Protein AF-A0A6P8CHC3-F1 (afdb_monomer_lite)

Organism: Punica granatum (NCBI:txid22663)

Radius of gyration: 26.6 Å; chains: 1; bounding box: 79×49×57 Å

Foldseek 3Di:
DDDDPPQDLDADPVLVVLLVVLCVVCVVDDLQVSLCVSQVVPPRDDSVSSVVVVVVVVLVVVVVVVVPVVPPPDDDDDDDDDDDDDDDDDDDDDDPDDPPPPPPPPPPPPPPVDDLCNVDDPLSVLVVLLVVLVVVCVVCVVVVNNVVNQVSVLSNVVSVQVNVVVCVVPVPVVVPDDDDPDDDPVVVCPVRHDDDPDDDDD

pLDDT: mean 74.21, std 21.65, range [29.31, 97.0]

Structure (mmCIF, N/CA/C/O backbone):
data_AF-A0A6P8CHC3-F1
#
_entry.id   AF-A0A6P8CHC3-F1
#
loop_
_atom_site.group_PDB
_atom_site.id
_atom_site.type_symbol
_atom_site.label_atom_id
_atom_site.label_alt_id
_atom_site.label_comp_id
_atom_site.label_asym_id
_atom_site.label_entity_id
_atom_site.label_seq_id
_atom_site.pdbx_PDB_ins_code
_atom_site.Cartn_x
_atom_site.Cartn_y
_atom_site.Cartn_z
_atom_site.occupancy
_atom_site.B_iso_or_equiv
_atom_site.auth_seq_id
_atom_site.auth_comp_id
_atom_site.auth_asym_id
_atom_site.auth_atom_id
_atom_site.pdbx_PDB_model_num
ATOM 1 N N . MET A 1 1 ? 25.060 -7.933 -15.290 1.00 42.91 1 MET A N 1
ATOM 2 C CA . MET A 1 1 ? 24.162 -7.636 -16.429 1.00 42.91 1 MET A CA 1
ATOM 3 C C . MET A 1 1 ? 23.606 -6.242 -16.216 1.00 42.91 1 MET A C 1
ATOM 5 O O . MET A 1 1 ? 23.131 -5.956 -15.128 1.00 42.91 1 MET A O 1
ATOM 9 N N . LYS A 1 2 ? 23.828 -5.350 -17.181 1.00 45.06 2 LYS A N 1
ATOM 10 C CA . LYS A 1 2 ? 23.605 -3.907 -17.052 1.00 45.06 2 LYS A CA 1
ATOM 11 C C . LYS A 1 2 ? 22.104 -3.621 -17.163 1.00 45.06 2 LYS A C 1
ATOM 13 O O . LYS A 1 2 ? 21.475 -4.081 -18.110 1.00 45.06 2 LYS A O 1
ATOM 18 N N . HIS A 1 3 ? 21.540 -2.893 -16.201 1.00 42.09 3 HIS A N 1
ATOM 19 C CA . HIS A 1 3 ? 20.220 -2.289 -16.361 1.00 42.09 3 HIS A CA 1
ATOM 20 C C . HIS A 1 3 ? 20.341 -1.201 -17.434 1.00 42.09 3 HIS A C 1
ATOM 22 O O . HIS A 1 3 ? 21.034 -0.209 -17.228 1.00 42.09 3 HIS A O 1
ATOM 28 N N . ASN A 1 4 ? 19.721 -1.417 -18.594 1.00 43.88 4 ASN A N 1
ATOM 29 C CA . ASN A 1 4 ? 19.625 -0.417 -19.653 1.00 43.88 4 ASN A CA 1
ATOM 30 C C . ASN A 1 4 ? 18.535 0.604 -19.271 1.00 43.88 4 ASN A C 1
ATOM 32 O O . ASN A 1 4 ? 17.368 0.218 -19.223 1.00 43.88 4 ASN A O 1
ATOM 36 N N . PRO A 1 5 ? 18.855 1.896 -19.067 1.00 49.91 5 PRO A N 1
ATOM 37 C CA . PRO A 1 5 ? 17.868 2.925 -18.715 1.00 49.91 5 PRO A CA 1
ATOM 38 C C . PRO A 1 5 ? 16.999 3.388 -19.902 1.00 49.91 5 PRO A C 1
ATOM 40 O O . PRO A 1 5 ? 16.281 4.370 -19.784 1.00 49.91 5 PRO A O 1
ATOM 43 N N . GLY A 1 6 ? 17.082 2.717 -21.058 1.00 46.91 6 GLY A N 1
ATOM 44 C CA . GLY A 1 6 ? 16.379 3.087 -22.296 1.00 46.91 6 GLY A CA 1
ATOM 45 C C . GLY A 1 6 ? 15.118 2.268 -22.596 1.00 46.91 6 GLY A C 1
ATOM 46 O O . GLY A 1 6 ? 14.620 2.316 -23.718 1.00 46.91 6 GLY A O 1
ATOM 47 N N . ILE A 1 7 ? 14.627 1.469 -21.644 1.00 57.66 7 ILE A N 1
ATOM 48 C CA . ILE A 1 7 ? 13.414 0.660 -21.827 1.00 57.66 7 ILE A CA 1
ATOM 49 C C . ILE A 1 7 ? 12.208 1.599 -21.702 1.00 57.66 7 ILE A C 1
ATOM 51 O O . ILE A 1 7 ? 11.843 2.014 -20.604 1.00 57.66 7 ILE A O 1
ATOM 55 N N . SER A 1 8 ? 11.629 1.978 -22.844 1.00 59.28 8 SER A N 1
ATOM 56 C CA . SER A 1 8 ? 10.459 2.858 -22.890 1.00 59.28 8 SER A CA 1
ATOM 57 C C . SER A 1 8 ? 9.251 2.180 -22.237 1.00 59.28 8 SER A C 1
ATOM 59 O O . SER A 1 8 ? 8.826 1.106 -22.675 1.00 59.28 8 SER A O 1
ATOM 61 N N . MET A 1 9 ? 8.689 2.832 -21.213 1.00 67.00 9 MET A N 1
ATOM 62 C CA . MET A 1 9 ? 7.441 2.424 -20.552 1.00 67.00 9 MET A CA 1
ATOM 63 C C . MET A 1 9 ? 6.203 2.663 -21.429 1.00 67.00 9 MET A C 1
ATOM 65 O O . MET A 1 9 ? 5.131 2.120 -21.154 1.00 67.00 9 MET A O 1
ATOM 69 N N . GLU A 1 10 ? 6.341 3.460 -22.488 1.00 79.81 10 GLU A N 1
ATOM 70 C CA . GLU A 1 10 ? 5.257 3.752 -23.417 1.00 79.81 10 GLU A CA 1
ATOM 71 C C . GLU A 1 10 ? 5.061 2.583 -24.390 1.00 79.81 10 GLU A C 1
ATOM 73 O O . GLU A 1 10 ? 6.021 2.011 -24.913 1.00 79.81 10 GLU A O 1
ATOM 78 N N . TRP A 1 11 ? 3.796 2.208 -24.597 1.00 88.38 11 TRP A N 1
ATOM 79 C CA . TRP A 1 11 ? 3.381 1.166 -25.537 1.00 88.38 11 TRP A CA 1
ATOM 80 C C . TRP A 1 11 ? 2.848 1.813 -26.808 1.00 88.38 11 TRP A C 1
ATOM 82 O O . TRP A 1 11 ? 1.841 2.524 -26.758 1.00 88.38 11 TRP A O 1
ATOM 92 N N . THR A 1 12 ? 3.484 1.538 -27.942 1.00 90.88 12 THR A N 1
ATOM 93 C CA . THR A 1 12 ? 2.975 1.985 -29.243 1.00 90.88 12 THR A CA 1
ATOM 94 C C . THR A 1 12 ? 1.846 1.075 -29.740 1.00 90.88 12 THR A C 1
ATOM 96 O O . THR A 1 12 ? 1.651 -0.041 -29.252 1.00 90.88 12 THR A O 1
ATOM 99 N N . ALA A 1 13 ? 1.088 1.540 -30.737 1.00 90.75 13 ALA A N 1
ATOM 100 C CA . ALA A 1 13 ? 0.056 0.723 -31.380 1.00 90.75 13 ALA A CA 1
ATOM 101 C C . ALA A 1 13 ? 0.643 -0.523 -32.072 1.00 90.75 13 ALA A C 1
ATOM 103 O O . ALA A 1 13 ? 0.022 -1.582 -32.064 1.00 90.75 13 ALA A O 1
ATOM 104 N N . GLU A 1 14 ? 1.855 -0.408 -32.620 1.00 91.69 14 GLU A N 1
ATOM 105 C CA . GLU A 1 14 ? 2.583 -1.519 -33.239 1.00 91.69 14 GLU A CA 1
ATOM 106 C C . GLU A 1 14 ? 3.001 -2.563 -32.195 1.00 91.69 14 GLU A C 1
ATOM 108 O O . GLU A 1 14 ? 2.721 -3.748 -32.357 1.00 91.69 14 GLU A O 1
ATOM 113 N N . GLU A 1 15 ? 3.591 -2.127 -31.076 1.00 94.06 15 GLU A N 1
ATOM 114 C CA . GLU A 1 15 ? 3.965 -3.022 -29.973 1.00 94.06 15 GLU A CA 1
ATOM 115 C C . GLU A 1 15 ? 2.738 -3.731 -29.378 1.00 94.06 15 GLU A C 1
ATOM 117 O O . GLU A 1 15 ? 2.803 -4.908 -29.019 1.00 94.06 15 GLU A O 1
ATOM 122 N N . GLN A 1 16 ? 1.602 -3.031 -29.304 1.00 93.69 16 GLN A N 1
ATOM 123 C CA . GLN A 1 16 ? 0.335 -3.603 -28.858 1.00 93.69 16 GLN A CA 1
ATOM 124 C C . GLN A 1 16 ? -0.195 -4.664 -29.836 1.00 93.69 16 GLN A C 1
ATOM 126 O O . GLN A 1 16 ? -0.628 -5.725 -29.395 1.00 93.69 16 GLN A O 1
ATOM 131 N N . ALA A 1 17 ? -0.113 -4.427 -31.148 1.00 95.06 17 ALA A N 1
ATOM 132 C CA . ALA A 1 17 ? -0.530 -5.406 -32.150 1.00 95.06 17 ALA A CA 1
ATOM 133 C C . ALA A 1 17 ? 0.326 -6.685 -32.104 1.00 95.06 17 ALA A C 1
ATOM 135 O O . ALA A 1 17 ? -0.211 -7.789 -32.186 1.00 95.06 17 ALA A O 1
ATOM 136 N N . ILE A 1 18 ? 1.642 -6.544 -31.909 1.00 95.50 18 ILE A N 1
ATOM 137 C CA . ILE A 1 18 ? 2.568 -7.676 -31.733 1.00 95.50 18 ILE A CA 1
ATOM 138 C C . ILE A 1 18 ? 2.204 -8.480 -30.479 1.00 95.50 18 ILE A C 1
ATOM 140 O O . ILE A 1 18 ? 2.169 -9.711 -30.517 1.00 95.50 18 ILE A O 1
ATOM 144 N N . LEU A 1 19 ? 1.890 -7.795 -29.374 1.00 95.69 19 LEU A N 1
ATOM 145 C CA . LEU A 1 19 ? 1.439 -8.442 -28.145 1.00 95.69 19 LEU A CA 1
ATOM 146 C C . LEU A 1 19 ? 0.158 -9.255 -28.370 1.00 95.69 19 LEU A C 1
ATOM 148 O O . LEU A 1 19 ? 0.113 -10.426 -27.998 1.00 95.69 19 LEU A O 1
ATOM 152 N N . ASP A 1 20 ? -0.861 -8.653 -28.982 1.00 95.12 20 ASP A N 1
ATOM 153 C CA . ASP A 1 20 ? -2.157 -9.304 -29.197 1.00 95.12 20 ASP A CA 1
ATOM 154 C C . ASP A 1 20 ? -2.035 -10.504 -30.150 1.00 95.12 20 ASP A C 1
ATOM 156 O O . ASP A 1 20 ? -2.576 -11.578 -29.870 1.00 95.12 20 ASP A O 1
ATOM 160 N N . HIS A 1 21 ? -1.244 -10.366 -31.221 1.00 95.62 21 HIS A N 1
ATOM 161 C CA . HIS A 1 21 ? -0.923 -11.469 -32.126 1.00 95.62 21 HIS A CA 1
ATOM 162 C C . HIS A 1 21 ? -0.222 -12.611 -31.384 1.00 95.62 21 HIS A C 1
ATOM 164 O O . HIS A 1 21 ? -0.713 -13.739 -31.390 1.00 95.62 21 HIS A O 1
ATOM 170 N N . GLY A 1 22 ? 0.874 -12.325 -30.676 1.00 95.06 22 GLY A N 1
ATOM 171 C CA . GLY A 1 22 ? 1.654 -13.347 -29.981 1.00 95.06 22 GLY A CA 1
ATOM 172 C C . GLY A 1 22 ? 0.896 -14.037 -28.839 1.00 95.06 22 GLY A C 1
ATOM 173 O O . GLY A 1 22 ? 1.115 -15.220 -28.574 1.00 95.06 22 GLY A O 1
ATOM 174 N N . LEU A 1 23 ? -0.047 -13.349 -28.183 1.00 95.00 23 LEU A N 1
ATOM 175 C CA . LEU A 1 23 ? -0.937 -13.977 -27.199 1.00 95.00 23 LEU A CA 1
ATOM 176 C C . LEU A 1 23 ? -1.843 -15.043 -27.825 1.00 95.00 23 LEU A C 1
ATOM 178 O O . LEU A 1 23 ? -2.110 -16.055 -27.173 1.00 95.00 23 LEU A O 1
ATOM 182 N N . SER A 1 24 ? -2.300 -14.817 -29.060 1.00 94.94 24 SER A N 1
ATOM 183 C CA . SER A 1 24 ? -3.108 -15.778 -29.816 1.00 94.94 24 SER A CA 1
ATOM 184 C C . SER A 1 24 ? -2.259 -16.896 -30.431 1.00 94.94 24 SER A C 1
ATOM 186 O O . SER A 1 24 ? -2.622 -18.067 -30.336 1.00 94.94 24 SER A O 1
ATOM 188 N N . GLU A 1 25 ? -1.096 -16.550 -30.982 1.00 95.88 25 GLU A N 1
ATOM 189 C CA . GLU A 1 25 ? -0.186 -17.461 -31.679 1.00 95.88 25 GLU A CA 1
ATOM 190 C C . GLU A 1 25 ? 0.409 -18.512 -30.732 1.00 95.88 25 GLU A C 1
ATOM 192 O O . GLU A 1 25 ? 0.461 -19.696 -31.054 1.00 95.88 25 GLU A O 1
ATOM 197 N N . PHE A 1 26 ? 0.798 -18.103 -29.521 1.00 93.88 26 PHE A N 1
ATOM 198 C CA . PHE A 1 26 ? 1.437 -18.979 -28.533 1.00 93.88 26 PHE A CA 1
ATOM 199 C C . PHE A 1 26 ? 0.466 -19.433 -27.428 1.00 93.88 26 PHE A C 1
ATOM 201 O O . PHE A 1 26 ? 0.883 -19.720 -26.299 1.00 93.88 26 PHE A O 1
ATOM 208 N N . ALA A 1 27 ? -0.839 -19.493 -27.720 1.00 91.75 27 ALA A N 1
ATOM 209 C CA . ALA A 1 27 ? -1.890 -19.803 -26.744 1.00 91.75 27 ALA A CA 1
ATOM 210 C C . ALA A 1 27 ? -1.770 -21.200 -26.095 1.00 91.75 27 ALA A C 1
ATOM 212 O O . ALA A 1 27 ? -2.270 -21.402 -24.986 1.00 91.75 27 ALA A O 1
ATOM 213 N N . SER A 1 28 ? -1.084 -22.144 -26.743 1.00 94.38 28 SER A N 1
ATOM 214 C CA . SER A 1 28 ? -0.816 -23.495 -26.228 1.00 94.38 28 SER A CA 1
ATOM 215 C C . SER A 1 28 ? 0.414 -23.587 -25.317 1.00 94.38 28 SER A C 1
ATOM 217 O O . SER A 1 28 ? 0.623 -24.613 -24.674 1.00 94.38 28 SER A O 1
ATOM 219 N N . GLU A 1 29 ? 1.247 -22.545 -25.253 1.00 93.38 29 GLU A N 1
ATOM 220 C CA . GLU A 1 29 ? 2.488 -22.549 -24.472 1.00 93.38 29 GLU A CA 1
ATOM 221 C C . GLU A 1 29 ? 2.274 -22.074 -23.035 1.00 93.38 29 GLU A C 1
ATOM 223 O O . GLU A 1 29 ? 1.320 -21.349 -22.737 1.00 93.38 29 GLU A O 1
ATOM 228 N N . SER A 1 30 ? 3.193 -22.432 -22.132 1.00 93.69 30 SER A N 1
ATOM 229 C CA . SER A 1 30 ? 3.186 -21.888 -20.773 1.00 93.69 30 SER A CA 1
ATOM 230 C C . SER A 1 30 ? 3.442 -20.377 -20.794 1.00 93.69 30 SER A C 1
ATOM 232 O O . SER A 1 30 ? 4.189 -19.868 -21.631 1.00 93.69 30 SER A O 1
ATOM 234 N N . ASN A 1 31 ? 2.845 -19.647 -19.847 1.00 92.12 31 ASN A N 1
ATOM 235 C CA . ASN A 1 31 ? 2.899 -18.180 -19.811 1.00 92.12 31 ASN A CA 1
ATOM 236 C C . ASN A 1 31 ? 4.330 -17.622 -19.861 1.00 92.12 31 ASN A C 1
ATOM 238 O O . ASN A 1 31 ? 4.577 -16.628 -20.531 1.00 92.12 31 ASN A O 1
ATOM 242 N N . ILE A 1 32 ? 5.281 -18.281 -19.195 1.00 93.94 32 ILE A N 1
ATOM 243 C CA . ILE A 1 32 ? 6.684 -17.845 -19.167 1.00 93.94 32 ILE A CA 1
ATOM 244 C C . ILE A 1 32 ? 7.308 -17.921 -20.567 1.00 93.94 32 ILE A C 1
ATOM 246 O O . ILE A 1 32 ? 7.944 -16.965 -21.004 1.00 93.94 32 ILE A O 1
ATOM 250 N N . ILE A 1 33 ? 7.099 -19.030 -21.284 1.00 93.12 33 ILE A N 1
ATOM 251 C CA . ILE A 1 33 ? 7.659 -19.233 -22.628 1.00 93.12 33 ILE A CA 1
ATOM 252 C C . ILE A 1 33 ? 6.956 -18.312 -23.630 1.00 93.12 33 ILE A C 1
ATOM 254 O O . ILE A 1 33 ? 7.618 -17.624 -24.407 1.00 93.12 33 ILE A O 1
ATOM 258 N N . ARG A 1 34 ? 5.627 -18.207 -23.535 1.00 96.88 34 ARG A N 1
ATOM 259 C CA . ARG A 1 34 ? 4.811 -17.282 -24.327 1.00 96.88 34 ARG A CA 1
ATOM 260 C C . ARG A 1 34 ? 5.307 -15.842 -24.209 1.00 96.88 34 ARG A C 1
ATOM 262 O O . ARG A 1 34 ? 5.574 -15.198 -25.218 1.00 96.88 34 ARG A O 1
ATOM 269 N N . TYR A 1 35 ? 5.464 -15.328 -22.989 1.00 97.00 35 TYR A N 1
ATOM 270 C CA . TYR A 1 35 ? 5.904 -13.946 -22.779 1.00 97.00 35 TYR A CA 1
ATOM 271 C C . TYR A 1 35 ? 7.352 -13.724 -23.214 1.00 97.00 35 TYR A C 1
ATOM 273 O O . TYR A 1 35 ? 7.671 -12.644 -23.706 1.00 97.00 35 TYR A O 1
ATOM 281 N N . ALA A 1 36 ? 8.216 -14.736 -23.083 1.00 96.31 36 ALA A N 1
ATOM 282 C CA . ALA A 1 36 ? 9.576 -14.674 -23.604 1.00 96.31 36 ALA A CA 1
ATOM 283 C C . ALA A 1 36 ? 9.594 -14.528 -25.131 1.00 96.31 36 ALA A C 1
ATOM 285 O O . ALA A 1 36 ? 10.267 -13.637 -25.644 1.00 96.31 36 ALA A O 1
ATOM 286 N N . LYS A 1 37 ? 8.803 -15.331 -25.853 1.00 95.56 37 LYS A N 1
ATOM 287 C CA . LYS A 1 37 ? 8.699 -15.249 -27.318 1.00 95.56 37 LYS A CA 1
ATOM 288 C C . LYS A 1 37 ? 8.139 -13.914 -27.799 1.00 95.56 37 LYS A C 1
ATOM 290 O O . LYS A 1 37 ? 8.670 -13.344 -28.744 1.00 95.56 37 LYS A O 1
ATOM 295 N N . ILE A 1 38 ? 7.130 -13.379 -27.113 1.00 96.50 38 ILE A N 1
ATOM 296 C CA . ILE A 1 38 ? 6.573 -12.053 -27.420 1.00 96.50 38 ILE A CA 1
ATOM 297 C C . ILE A 1 38 ? 7.615 -10.957 -27.173 1.00 96.50 38 ILE A C 1
ATOM 299 O O . ILE A 1 38 ? 7.813 -10.092 -28.019 1.00 96.50 38 ILE A O 1
ATOM 303 N N . ALA A 1 39 ? 8.329 -11.004 -26.044 1.00 94.81 39 ALA A N 1
ATOM 304 C CA . ALA A 1 39 ? 9.374 -10.026 -25.744 1.00 94.81 39 ALA A CA 1
ATOM 305 C C . ALA A 1 39 ? 10.509 -10.055 -26.781 1.00 94.81 39 ALA A C 1
ATOM 307 O O . ALA A 1 39 ? 11.035 -9.007 -27.128 1.00 94.81 39 ALA A O 1
ATOM 308 N N . MET A 1 40 ? 10.845 -11.223 -27.339 1.00 93.88 40 MET A N 1
ATOM 309 C CA . MET A 1 40 ? 11.827 -11.325 -28.427 1.00 93.88 40 MET A CA 1
ATOM 310 C C . MET A 1 40 ? 11.383 -10.624 -29.721 1.00 93.88 40 MET A C 1
ATOM 312 O O . MET A 1 40 ? 12.237 -10.216 -30.505 1.00 93.88 40 MET A O 1
ATOM 316 N N . GLN A 1 41 ? 10.075 -10.471 -29.952 1.00 93.50 41 GLN A N 1
ATOM 317 C CA . GLN A 1 41 ? 9.532 -9.733 -31.099 1.00 93.50 41 GLN A CA 1
ATOM 318 C C . GLN A 1 41 ? 9.486 -8.212 -30.853 1.00 93.50 41 GLN A C 1
ATOM 320 O O . GLN A 1 41 ? 9.310 -7.436 -31.791 1.00 93.50 41 GLN A O 1
ATOM 325 N N . LEU A 1 42 ? 9.683 -7.766 -29.608 1.00 92.56 42 LEU A N 1
ATOM 326 C CA . LEU A 1 42 ? 9.627 -6.364 -29.204 1.00 92.56 42 LEU A CA 1
ATOM 327 C C . LEU A 1 42 ? 11.040 -5.827 -28.939 1.00 92.56 42 LEU A C 1
ATOM 329 O O . LEU A 1 42 ? 11.700 -6.203 -27.975 1.00 92.56 42 LEU A O 1
ATOM 333 N N . LYS A 1 43 ? 11.506 -4.885 -29.766 1.00 84.12 43 LYS A N 1
ATOM 334 C CA . LYS A 1 43 ? 12.897 -4.384 -29.718 1.00 84.12 43 LYS A CA 1
ATOM 335 C C . LYS A 1 43 ? 13.301 -3.781 -28.366 1.00 84.12 43 LYS A C 1
ATOM 337 O O . LYS A 1 43 ? 14.449 -3.924 -27.962 1.00 84.12 43 LYS A O 1
ATOM 342 N N . ASN A 1 44 ? 12.365 -3.123 -27.679 1.00 86.94 44 ASN A N 1
ATOM 343 C CA . ASN A 1 44 ? 12.621 -2.371 -26.448 1.00 86.94 44 ASN A CA 1
ATOM 344 C C . ASN A 1 44 ? 11.722 -2.807 -25.281 1.00 86.94 44 ASN A C 1
ATOM 346 O O . ASN A 1 44 ? 11.430 -1.988 -24.410 1.00 86.94 44 ASN A O 1
ATOM 350 N N . LYS A 1 45 ? 11.253 -4.063 -25.256 1.00 90.31 45 LYS A N 1
ATOM 351 C CA . LYS A 1 45 ? 10.415 -4.578 -24.162 1.00 90.31 45 LYS A CA 1
ATOM 352 C C . LYS A 1 45 ? 10.973 -5.880 -23.611 1.00 90.31 45 LYS A C 1
ATOM 354 O O . LYS A 1 45 ? 11.442 -6.749 -24.337 1.00 90.31 45 LYS A O 1
ATOM 359 N N . THR A 1 46 ? 10.907 -6.017 -22.297 1.00 93.81 46 THR A N 1
ATOM 360 C CA . THR A 1 46 ? 11.330 -7.218 -21.582 1.00 93.81 46 THR A CA 1
ATOM 361 C C . THR A 1 46 ? 10.150 -8.154 -21.334 1.00 93.81 46 THR A C 1
ATOM 363 O O . THR A 1 46 ? 8.983 -7.766 -21.403 1.00 93.81 46 THR A O 1
ATOM 366 N N . VAL A 1 47 ? 10.451 -9.397 -20.951 1.00 94.38 47 VAL A N 1
ATOM 367 C CA . VAL A 1 47 ? 9.440 -10.372 -20.498 1.00 94.38 47 VAL A CA 1
ATOM 368 C C . VAL A 1 47 ? 8.592 -9.806 -19.353 1.00 94.38 47 VAL A C 1
ATOM 370 O O . VAL A 1 47 ? 7.387 -10.046 -19.288 1.00 94.38 47 VAL A O 1
ATOM 373 N N . ARG A 1 48 ? 9.212 -9.010 -18.468 1.00 93.38 48 ARG A N 1
ATOM 374 C CA . ARG A 1 48 ? 8.527 -8.320 -17.371 1.00 93.38 48 ARG A CA 1
ATOM 375 C C . ARG A 1 48 ? 7.515 -7.306 -17.900 1.00 93.38 48 ARG A C 1
ATOM 377 O O . ARG A 1 48 ? 6.388 -7.286 -17.413 1.00 93.38 48 ARG A O 1
ATOM 384 N N . ASP A 1 49 ? 7.891 -6.510 -18.897 1.00 93.12 49 ASP A N 1
ATOM 385 C CA . ASP A 1 49 ? 7.015 -5.486 -19.480 1.00 93.12 49 ASP A CA 1
ATOM 386 C C . ASP A 1 49 ? 5.806 -6.122 -20.171 1.00 93.12 49 ASP A C 1
ATOM 388 O O . ASP A 1 49 ? 4.673 -5.682 -19.971 1.00 93.12 49 AS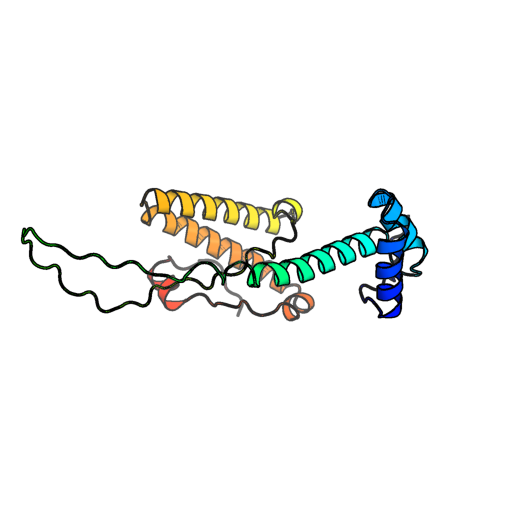P A O 1
ATOM 392 N N . VAL A 1 50 ? 6.033 -7.213 -20.910 1.00 94.44 50 VAL A N 1
ATOM 393 C CA . VAL A 1 50 ? 4.970 -8.021 -21.526 1.00 94.44 50 VAL A CA 1
ATOM 394 C C . VAL A 1 50 ? 4.016 -8.558 -20.458 1.00 94.44 50 VAL A C 1
ATOM 396 O O . VAL A 1 50 ? 2.810 -8.336 -20.544 1.00 94.44 50 VAL A O 1
ATOM 399 N N . ALA A 1 51 ? 4.535 -9.202 -19.408 1.00 94.75 51 ALA A N 1
ATOM 400 C CA . ALA A 1 51 ? 3.707 -9.768 -18.343 1.00 94.75 51 ALA A CA 1
ATOM 401 C C . ALA A 1 51 ? 2.858 -8.702 -17.625 1.00 94.75 51 ALA A C 1
ATOM 403 O O . ALA A 1 51 ? 1.667 -8.913 -17.373 1.00 94.75 51 ALA A O 1
ATOM 404 N N . LEU A 1 52 ? 3.451 -7.540 -17.327 1.00 92.12 52 LEU A N 1
ATOM 405 C CA . LEU A 1 52 ? 2.746 -6.414 -16.712 1.00 92.12 52 LEU A CA 1
ATOM 406 C C . LEU A 1 52 ? 1.645 -5.870 -17.628 1.00 92.12 52 LEU A C 1
ATOM 408 O O . LEU A 1 52 ? 0.528 -5.628 -17.163 1.00 92.12 52 LEU A O 1
ATOM 412 N N . ARG A 1 53 ? 1.920 -5.731 -18.930 1.00 93.12 53 ARG A N 1
ATOM 413 C CA . ARG A 1 53 ? 0.939 -5.245 -19.906 1.00 93.12 53 ARG A CA 1
ATOM 414 C C . ARG A 1 53 ? -0.247 -6.192 -20.053 1.00 93.12 53 ARG A C 1
ATOM 416 O O . ARG A 1 53 ? -1.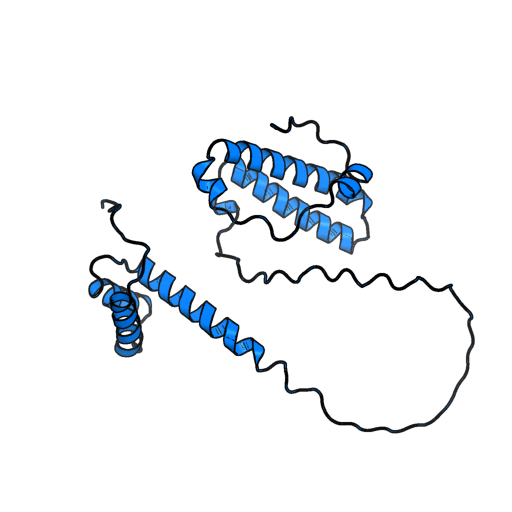387 -5.731 -20.015 1.00 93.12 53 ARG A O 1
ATOM 423 N N . VAL A 1 54 ? 0.002 -7.498 -20.151 1.00 93.00 54 VAL A N 1
ATOM 424 C CA . VAL A 1 54 ? -1.055 -8.525 -20.216 1.00 93.00 54 VAL A CA 1
ATOM 425 C C . VAL A 1 54 ? -1.942 -8.460 -18.973 1.00 93.00 54 VAL A C 1
ATOM 427 O O . VAL A 1 54 ? -3.163 -8.364 -19.092 1.00 93.00 54 VAL A O 1
ATOM 430 N N . ARG A 1 55 ? -1.341 -8.421 -17.773 1.00 90.56 55 ARG A N 1
ATOM 431 C CA . ARG A 1 55 ? -2.077 -8.299 -16.501 1.00 90.56 55 ARG A CA 1
ATOM 432 C C . ARG A 1 55 ? -2.968 -7.053 -16.480 1.00 90.56 55 ARG A C 1
ATOM 434 O O . ARG A 1 55 ? -4.125 -7.136 -16.068 1.00 90.56 55 ARG A O 1
ATOM 441 N N . TRP A 1 56 ? -2.451 -5.915 -16.940 1.00 87.25 56 TRP A N 1
ATOM 442 C CA . TRP A 1 56 ? -3.205 -4.663 -17.005 1.00 87.25 56 TRP A CA 1
ATOM 443 C C . TRP A 1 56 ? -4.416 -4.751 -17.948 1.00 87.25 56 TRP A C 1
ATOM 445 O O . TRP A 1 56 ? -5.511 -4.308 -17.592 1.00 87.25 56 TRP A O 1
ATOM 455 N N . MET A 1 57 ? -4.259 -5.367 -19.124 1.00 86.75 57 MET A N 1
ATOM 456 C CA . MET A 1 57 ? -5.354 -5.520 -20.089 1.00 86.75 57 MET A CA 1
ATOM 457 C C . MET A 1 57 ? -6.462 -6.442 -19.583 1.00 86.75 57 MET A C 1
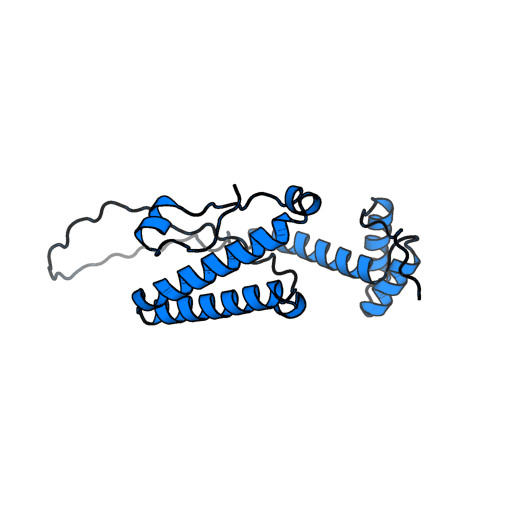ATOM 459 O O . MET A 1 57 ? -7.632 -6.060 -19.637 1.00 86.75 57 MET A O 1
ATOM 463 N N . THR A 1 58 ? -6.107 -7.601 -19.022 1.00 82.12 58 THR A N 1
ATOM 464 C CA . THR A 1 58 ? -7.083 -8.544 -18.452 1.00 82.12 58 THR A CA 1
ATOM 465 C C . THR A 1 58 ? -7.860 -7.913 -17.294 1.00 82.12 58 THR A C 1
ATOM 467 O O . THR A 1 58 ? -9.070 -8.112 -17.179 1.00 82.12 58 THR A O 1
ATOM 470 N N . LYS A 1 59 ? -7.201 -7.089 -16.464 1.00 72.44 59 LYS A N 1
ATOM 471 C CA . LYS A 1 59 ? -7.857 -6.329 -15.387 1.00 72.44 59 LYS A CA 1
ATOM 472 C C . LYS A 1 59 ? -8.871 -5.327 -15.952 1.00 72.44 59 LYS A C 1
ATOM 474 O O . LYS A 1 59 ? -10.032 -5.353 -15.554 1.00 72.44 59 LYS A O 1
ATOM 479 N N . LYS A 1 60 ? -8.474 -4.520 -16.945 1.00 72.62 60 LYS A N 1
ATOM 480 C CA . LYS A 1 60 ? -9.344 -3.533 -17.617 1.00 72.62 60 LYS A CA 1
ATOM 481 C C . LYS A 1 60 ? -10.568 -4.168 -18.291 1.00 72.62 60 LYS A C 1
ATOM 483 O O . LYS A 1 60 ? -11.646 -3.574 -18.293 1.00 72.62 60 LYS A O 1
ATOM 488 N N . GLU A 1 61 ? -10.410 -5.344 -18.891 1.00 62.66 61 GLU A N 1
ATOM 489 C CA . GLU A 1 61 ? -11.493 -6.056 -19.573 1.00 62.66 61 GLU A CA 1
ATOM 490 C C . GLU A 1 61 ? -12.471 -6.714 -18.582 1.00 62.66 61 GLU A C 1
ATOM 492 O O . GLU A 1 61 ? -13.688 -6.572 -18.718 1.00 62.66 61 GLU A O 1
ATOM 497 N N . ASN A 1 62 ? -11.963 -7.353 -17.524 1.00 56.53 62 ASN A N 1
ATOM 498 C CA . ASN A 1 62 ? -12.800 -8.000 -16.510 1.00 56.53 62 ASN A CA 1
ATOM 499 C C . ASN A 1 62 ? -13.603 -7.007 -15.657 1.00 56.53 62 ASN A C 1
ATOM 501 O O . ASN A 1 62 ? -14.730 -7.320 -15.266 1.00 56.53 62 ASN A O 1
ATOM 505 N N . SER A 1 63 ? -13.100 -5.789 -15.431 1.00 54.38 63 SER A N 1
ATOM 506 C CA . SER A 1 63 ? -13.872 -4.721 -14.777 1.00 54.38 63 SER A CA 1
ATOM 507 C C . SER A 1 63 ? -15.115 -4.299 -15.574 1.00 54.38 63 SER A C 1
ATOM 509 O O . SER A 1 63 ? -16.087 -3.840 -14.980 1.00 54.38 63 SER A O 1
ATOM 511 N N . LYS A 1 64 ? -15.128 -4.476 -16.905 1.00 54.50 64 LYS A N 1
ATOM 512 C CA . LYS A 1 64 ? -16.300 -4.165 -17.744 1.00 54.50 64 LYS A CA 1
ATOM 513 C C . LYS A 1 64 ? -17.378 -5.252 -17.671 1.00 54.50 64 LYS A C 1
ATOM 515 O O . LYS A 1 64 ? -18.558 -4.918 -17.651 1.00 54.50 64 LYS A O 1
ATOM 520 N N . ARG A 1 65 ? -16.991 -6.530 -17.566 1.00 53.34 65 ARG A N 1
ATOM 521 C CA . ARG A 1 65 ? -17.919 -7.682 -17.577 1.00 53.34 65 ARG A CA 1
ATOM 522 C C . ARG A 1 65 ? -18.772 -7.814 -16.306 1.00 53.34 65 ARG A C 1
ATOM 524 O O . ARG A 1 65 ? -19.918 -8.238 -16.383 1.00 53.34 65 ARG A O 1
ATOM 531 N N . ARG A 1 66 ? -18.276 -7.390 -15.133 1.00 53.78 66 ARG A N 1
ATOM 532 C CA . ARG A 1 66 ? -19.038 -7.491 -13.863 1.00 53.78 66 ARG A CA 1
ATOM 533 C C . ARG A 1 66 ? -20.190 -6.486 -13.718 1.00 53.78 66 ARG A C 1
ATOM 535 O O . ARG A 1 66 ? -20.967 -6.592 -12.773 1.00 53.78 66 ARG A O 1
ATOM 542 N N . LYS A 1 67 ? -20.314 -5.508 -14.624 1.00 44.19 67 LYS A N 1
ATOM 543 C CA . LYS A 1 67 ? -21.417 -4.532 -14.600 1.00 44.19 67 LYS A CA 1
ATOM 544 C C . LYS A 1 67 ? -22.733 -5.116 -15.137 1.00 44.19 67 LYS A C 1
ATOM 546 O O . LYS A 1 67 ? -23.793 -4.588 -14.821 1.00 44.19 67 LYS A O 1
ATOM 551 N N . GLU A 1 68 ? -22.679 -6.194 -15.919 1.00 41.66 68 GLU A N 1
ATOM 552 C CA . GLU A 1 68 ? -23.834 -6.693 -16.676 1.00 41.66 68 GLU A CA 1
ATOM 553 C C . GLU A 1 68 ? -24.658 -7.751 -15.915 1.00 41.66 68 GLU A C 1
ATOM 555 O O . GLU A 1 68 ? -25.887 -7.708 -15.932 1.00 41.66 68 GLU A O 1
ATOM 560 N N . GLU A 1 69 ? -24.022 -8.640 -15.143 1.00 38.75 69 GLU A N 1
ATOM 561 C CA . GLU A 1 69 ? -24.739 -9.732 -14.454 1.00 38.75 69 GLU A CA 1
ATOM 562 C C . GLU A 1 69 ? -25.605 -9.283 -13.264 1.00 38.75 69 GLU A C 1
ATOM 564 O O . GLU A 1 69 ? -26.585 -9.946 -12.918 1.00 38.75 69 GLU A O 1
ATOM 569 N N . HIS A 1 70 ? -25.304 -8.138 -12.644 1.00 45.75 70 HIS A N 1
ATOM 570 C CA . HIS A 1 70 ? -26.033 -7.679 -11.456 1.00 45.75 70 HIS A CA 1
ATOM 571 C C . HIS A 1 70 ? -27.409 -7.054 -11.750 1.00 45.75 70 HIS A C 1
ATOM 573 O O . HIS A 1 70 ? -28.146 -6.755 -10.809 1.00 45.75 70 HIS A O 1
ATOM 579 N N . SER A 1 71 ? -27.795 -6.880 -13.021 1.00 39.78 71 SER A N 1
ATOM 580 C CA . SER A 1 71 ? -29.020 -6.146 -13.384 1.00 39.78 71 SER A CA 1
ATOM 581 C C . SER A 1 71 ? -30.272 -7.007 -13.619 1.00 39.78 71 SER A C 1
ATOM 583 O O . SER A 1 71 ? -31.346 -6.446 -13.832 1.00 39.78 71 SER A O 1
ATOM 585 N N . LEU A 1 72 ? -30.193 -8.344 -13.595 1.00 42.06 72 LEU A N 1
ATOM 586 C CA . LEU A 1 72 ? -31.269 -9.194 -14.145 1.00 42.06 72 LEU A CA 1
ATOM 587 C C . LEU A 1 72 ? -32.164 -9.938 -13.132 1.00 42.06 72 LEU A C 1
ATOM 589 O O . LEU A 1 72 ? -33.058 -10.666 -13.551 1.00 42.06 72 LEU A O 1
ATOM 593 N N . ARG A 1 73 ? -32.004 -9.773 -11.809 1.00 40.44 73 ARG A N 1
ATOM 594 C CA . ARG A 1 73 ? -32.749 -10.595 -10.818 1.00 40.44 73 ARG A CA 1
ATOM 595 C C . ARG A 1 73 ? -33.791 -9.871 -9.966 1.00 40.44 73 ARG A C 1
ATOM 597 O O . ARG A 1 73 ? -34.016 -10.249 -8.818 1.00 40.44 73 ARG A O 1
ATOM 604 N N . LYS A 1 74 ? -34.479 -8.859 -10.499 1.00 44.69 74 LYS A N 1
ATOM 605 C CA . LYS A 1 74 ? -35.616 -8.276 -9.770 1.00 44.69 74 LYS A CA 1
ATOM 606 C C . LYS A 1 74 ? -36.784 -7.921 -10.675 1.00 44.69 74 LYS A C 1
ATOM 608 O O . LYS A 1 74 ? -37.024 -6.763 -10.983 1.00 44.69 74 LYS A O 1
ATOM 613 N N . SER A 1 75 ? -37.552 -8.933 -11.060 1.00 45.38 75 SER A N 1
ATOM 614 C CA . SER A 1 75 ? -38.953 -8.725 -11.413 1.00 45.38 75 SER A CA 1
ATOM 615 C C . SER A 1 75 ? -39.788 -9.987 -11.191 1.00 45.38 75 SER A C 1
ATOM 617 O O . SER A 1 75 ? -39.395 -11.086 -11.570 1.00 45.38 75 SER A O 1
ATOM 619 N N . LYS A 1 76 ? -40.970 -9.742 -10.607 1.00 39.56 76 LYS A N 1
ATOM 620 C CA . LYS A 1 76 ? -42.214 -10.533 -10.623 1.00 39.56 76 LYS A CA 1
ATOM 621 C C . LYS A 1 76 ? -42.655 -11.228 -9.320 1.00 39.56 76 LYS A C 1
ATOM 623 O O . LYS A 1 76 ? -42.462 -12.413 -9.103 1.00 39.56 76 LYS A O 1
ATOM 628 N N . GLU A 1 77 ? -43.274 -10.408 -8.466 1.00 41.72 77 GLU A N 1
ATOM 629 C CA . GLU A 1 77 ? -44.705 -10.479 -8.109 1.00 41.72 77 GLU A CA 1
ATOM 630 C C . GLU A 1 77 ? -45.302 -11.844 -7.699 1.00 41.72 77 GLU A C 1
ATOM 632 O O . GLU A 1 77 ? -45.613 -12.673 -8.547 1.00 41.72 77 GLU A O 1
ATOM 637 N N . LYS A 1 78 ? -45.663 -11.986 -6.412 1.00 38.88 78 LYS A N 1
ATOM 638 C CA . LYS A 1 78 ? -47.011 -12.454 -6.046 1.00 38.88 78 LYS A CA 1
ATOM 639 C C . LYS A 1 78 ? -47.442 -11.915 -4.680 1.00 38.88 78 LYS A C 1
ATOM 641 O O . LYS A 1 78 ? -46.782 -12.091 -3.664 1.00 38.88 78 LYS A O 1
ATOM 646 N N . LYS A 1 79 ? -48.572 -11.222 -4.730 1.00 43.34 79 LYS A N 1
ATOM 647 C CA . LYS A 1 79 ? -49.378 -10.641 -3.661 1.00 43.34 79 LYS A CA 1
ATOM 648 C C . LYS A 1 79 ? -50.250 -11.742 -3.055 1.00 43.34 79 LYS A C 1
ATOM 650 O O . LYS A 1 79 ? -50.977 -12.382 -3.806 1.00 43.34 79 LYS A O 1
ATOM 655 N N . GLU A 1 80 ? -50.261 -11.887 -1.735 1.00 33.75 80 GLU A N 1
ATOM 656 C CA . GLU A 1 80 ? -51.432 -12.410 -1.025 1.00 33.75 80 GLU A CA 1
ATOM 657 C C . GLU A 1 80 ? -51.522 -11.774 0.368 1.00 33.75 80 GLU A C 1
ATOM 659 O O . GLU A 1 80 ? -50.535 -11.663 1.092 1.00 33.75 80 GLU A O 1
ATOM 664 N N . ARG A 1 81 ? -52.707 -11.230 0.661 1.00 43.28 81 ARG A N 1
ATOM 665 C CA . ARG A 1 81 ? -53.103 -10.593 1.925 1.00 43.28 81 ARG A CA 1
ATOM 666 C C . ARG A 1 81 ? -53.592 -11.666 2.903 1.00 43.28 81 ARG A C 1
ATOM 668 O O . ARG A 1 81 ? -54.089 -12.678 2.430 1.00 43.28 81 ARG A O 1
ATOM 675 N N . VAL A 1 82 ? -53.565 -11.350 4.204 1.00 32.12 82 VAL A N 1
ATOM 676 C CA . VAL A 1 82 ? -54.581 -11.587 5.275 1.00 32.12 82 VAL A CA 1
ATOM 677 C C . VAL A 1 82 ? -53.839 -11.426 6.624 1.00 32.12 82 VAL A C 1
ATOM 679 O O . VAL A 1 82 ? -52.814 -12.066 6.820 1.00 32.12 82 VAL A O 1
ATOM 682 N N . ASN A 1 83 ? -54.070 -10.327 7.364 1.00 30.19 83 ASN A N 1
ATOM 683 C CA . ASN A 1 83 ? -54.853 -10.222 8.626 1.00 30.19 83 ASN A CA 1
ATOM 684 C C . ASN A 1 83 ? -54.402 -11.236 9.703 1.00 30.19 83 ASN A C 1
ATOM 686 O O . ASN A 1 83 ? -54.312 -12.413 9.400 1.00 30.19 83 ASN A O 1
ATOM 690 N N . ASP A 1 84 ? -54.129 -10.949 10.973 1.00 29.58 84 ASP A N 1
ATOM 691 C CA . ASP A 1 84 ? -54.377 -9.848 11.913 1.00 29.58 84 ASP A CA 1
ATOM 692 C C . ASP A 1 84 ? -53.422 -10.084 13.110 1.00 29.58 84 ASP A C 1
ATOM 694 O O . ASP A 1 84 ? -52.961 -11.215 13.281 1.00 29.58 84 ASP A O 1
ATOM 698 N N . SER A 1 85 ? -53.195 -9.078 13.962 1.00 32.09 85 SER A N 1
ATOM 699 C CA . SER A 1 85 ? -53.010 -9.186 15.431 1.00 32.09 85 SER A CA 1
ATOM 700 C C . SER A 1 85 ? -52.092 -8.103 16.003 1.00 32.09 85 SER A C 1
ATOM 702 O O . SER A 1 85 ? -50.872 -8.094 15.864 1.00 32.09 85 SER A O 1
ATOM 704 N N . SER A 1 86 ? -52.775 -7.211 16.709 1.00 34.31 86 SER A N 1
ATOM 705 C CA . SER A 1 86 ? -52.351 -6.143 17.606 1.00 34.31 86 SER A CA 1
ATOM 706 C C . SER A 1 86 ? -51.400 -6.565 18.739 1.00 34.31 86 SER A C 1
ATOM 708 O O . SER A 1 86 ? -51.723 -7.465 19.508 1.00 34.31 86 SER A O 1
ATOM 710 N N . ALA A 1 87 ? -50.347 -5.773 18.969 1.00 35.41 87 ALA A N 1
ATOM 711 C CA . ALA A 1 87 ? -49.934 -5.352 20.312 1.00 35.41 87 ALA A CA 1
ATOM 712 C C . ALA A 1 87 ? -49.143 -4.033 20.234 1.00 35.41 87 ALA A C 1
ATOM 714 O O . ALA A 1 87 ? -48.190 -3.894 19.472 1.00 35.41 87 ALA A O 1
ATOM 715 N N . LYS A 1 88 ? -49.589 -3.045 21.012 1.00 35.28 88 LYS A N 1
ATOM 716 C CA . LYS A 1 88 ? -49.056 -1.681 21.086 1.00 35.28 88 LYS A CA 1
ATOM 717 C C . LYS A 1 88 ? -47.774 -1.629 21.926 1.00 35.28 88 LYS A C 1
ATOM 719 O O . LYS A 1 88 ? -47.775 -2.113 23.053 1.00 35.28 88 LYS A O 1
ATOM 724 N N . SER A 1 89 ? -46.781 -0.872 21.467 1.00 29.31 89 SER A N 1
ATOM 725 C CA . SER A 1 89 ? -45.975 0.004 22.329 1.00 29.31 89 SER A CA 1
ATOM 726 C C . SER A 1 89 ? -45.582 1.267 21.545 1.00 29.31 89 SER A C 1
ATOM 728 O O . SER A 1 89 ? -45.147 1.215 20.399 1.00 29.31 89 SER A O 1
ATOM 730 N N . THR A 1 90 ? -45.876 2.426 22.132 1.00 38.72 90 THR A N 1
ATOM 731 C CA . THR A 1 90 ? -45.695 3.785 21.585 1.00 38.72 90 THR A CA 1
ATOM 732 C C . THR A 1 90 ? -44.314 4.360 21.992 1.00 38.72 90 THR A C 1
ATOM 734 O O . THR A 1 90 ? -43.542 3.667 22.648 1.00 38.72 90 THR A O 1
ATOM 737 N N . PRO A 1 91 ? -43.934 5.598 21.624 1.00 42.56 91 PRO A N 1
ATOM 738 C CA . PRO A 1 91 ? -43.106 5.882 20.458 1.00 42.56 91 PRO A CA 1
ATOM 739 C C . PRO A 1 91 ? -41.789 6.567 20.869 1.00 42.56 91 PRO A C 1
ATOM 741 O O . PRO A 1 91 ? -41.811 7.647 21.458 1.00 42.56 91 PRO A O 1
ATOM 744 N N . PHE A 1 92 ? -40.625 6.016 20.515 1.00 38.06 92 PHE A N 1
ATOM 745 C CA . PHE A 1 92 ? -39.406 6.826 20.587 1.00 38.06 92 PHE A CA 1
ATOM 746 C C . PHE A 1 92 ? -39.343 7.760 19.382 1.00 38.06 92 PHE A C 1
ATOM 748 O O . PHE A 1 92 ? -39.463 7.346 18.230 1.00 38.06 92 PHE A O 1
ATOM 755 N N . ALA A 1 93 ? -39.236 9.041 19.717 1.00 36.66 93 ALA A N 1
ATOM 756 C CA . ALA A 1 93 ? -39.325 10.184 18.840 1.00 36.66 93 ALA A CA 1
ATOM 757 C C . ALA A 1 93 ? -38.434 10.070 17.597 1.00 36.66 93 ALA A C 1
ATOM 759 O O . ALA A 1 93 ? -37.318 9.548 17.629 1.00 36.66 93 ALA A O 1
ATOM 760 N N . ALA A 1 94 ? -38.965 10.626 16.513 1.00 37.78 94 ALA A N 1
ATOM 761 C CA . ALA A 1 94 ? -38.318 10.816 15.234 1.00 37.78 94 ALA A CA 1
ATOM 762 C C . ALA A 1 94 ? -36.880 11.335 15.387 1.00 37.78 94 ALA A C 1
ATOM 764 O O . ALA A 1 94 ? -36.652 12.456 15.840 1.00 37.78 94 ALA A O 1
ATOM 765 N N . ARG A 1 95 ? -35.906 10.543 14.929 1.00 41.72 95 ARG A N 1
ATOM 766 C CA . ARG A 1 95 ? -34.664 11.128 14.427 1.00 41.72 95 ARG A CA 1
ATOM 767 C C . ARG A 1 95 ? -34.957 11.667 13.026 1.00 41.72 95 ARG A C 1
ATOM 769 O O . ARG A 1 95 ? -35.489 10.910 12.212 1.00 41.72 95 ARG A O 1
ATOM 776 N N . PRO A 1 96 ? -34.648 12.937 12.717 1.00 43.62 96 PRO A N 1
ATOM 777 C CA . PRO A 1 96 ? -34.696 13.395 11.340 1.00 43.62 96 PRO A CA 1
ATOM 778 C C . PRO A 1 96 ? -33.682 12.581 10.532 1.00 43.62 96 PRO A C 1
ATOM 780 O O . PRO A 1 96 ? -32.595 12.279 11.029 1.00 43.62 96 PRO A O 1
ATOM 783 N N . 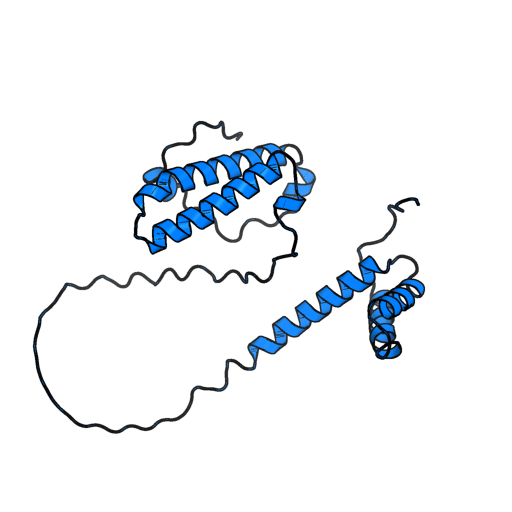ASN A 1 97 ? -34.076 12.199 9.316 1.00 47.03 97 ASN A N 1
ATOM 784 C CA . ASN A 1 97 ? -33.247 11.548 8.305 1.00 47.03 97 ASN A CA 1
ATOM 785 C C . ASN A 1 97 ? -31.829 12.140 8.285 1.00 47.03 97 ASN A C 1
ATOM 787 O O . ASN A 1 97 ? -31.592 13.170 7.657 1.00 47.03 97 ASN A O 1
ATOM 791 N N . VAL A 1 98 ? -30.876 11.467 8.924 1.00 43.34 98 VAL A N 1
ATOM 792 C CA . VAL A 1 98 ? -29.470 11.620 8.566 1.00 43.34 98 VAL A CA 1
ATOM 793 C C . VAL A 1 98 ? -29.304 10.740 7.331 1.00 43.34 98 VAL A C 1
ATOM 795 O O . VAL A 1 98 ? -29.608 9.545 7.423 1.00 43.34 98 VAL A O 1
ATOM 798 N N . PRO A 1 99 ? -28.902 11.280 6.165 1.00 42.78 99 PRO A N 1
ATOM 799 C CA . PRO A 1 99 ? -28.522 10.437 5.044 1.00 42.78 99 PRO A CA 1
ATOM 800 C C . PRO A 1 99 ? -27.501 9.444 5.578 1.00 42.78 99 PRO A C 1
ATOM 802 O O . PRO A 1 99 ? -26.532 9.861 6.216 1.00 42.78 99 PRO A O 1
ATOM 805 N N . ALA A 1 100 ? -27.742 8.145 5.390 1.00 40.47 100 ALA A N 1
ATOM 806 C CA . ALA A 1 100 ? -26.734 7.148 5.698 1.00 40.47 100 ALA A CA 1
ATOM 807 C C . ALA A 1 100 ? -25.445 7.625 5.026 1.00 40.47 100 ALA A C 1
ATOM 809 O O . ALA A 1 100 ? -25.410 7.763 3.801 1.00 40.47 100 ALA A O 1
ATOM 810 N N . TYR A 1 101 ? -24.431 7.965 5.825 1.00 52.28 101 TYR A N 1
ATOM 811 C CA . TYR A 1 101 ? -23.104 8.275 5.320 1.00 52.28 101 TYR A CA 1
ATOM 812 C C . TYR A 1 101 ? -22.559 6.944 4.815 1.00 52.28 101 TYR A C 1
ATOM 814 O O . TYR A 1 101 ? -21.843 6.248 5.522 1.00 52.28 101 TYR A O 1
ATOM 822 N N . ALA A 1 102 ? -23.020 6.514 3.642 1.00 46.22 102 ALA A N 1
ATOM 823 C CA . ALA A 1 102 ? -22.389 5.453 2.899 1.00 46.22 102 ALA A CA 1
ATOM 824 C C . ALA A 1 102 ? -21.054 6.058 2.467 1.00 46.22 102 ALA A C 1
ATOM 826 O O . ALA A 1 102 ? -21.063 6.993 1.656 1.00 46.22 102 ALA A O 1
ATOM 827 N N . PRO A 1 103 ? -19.916 5.614 3.033 1.00 54.72 103 PRO A N 1
ATOM 828 C CA . PRO A 1 103 ? -18.632 6.047 2.522 1.00 54.72 103 PRO A CA 1
ATOM 829 C C . PRO A 1 103 ? -18.627 5.732 1.024 1.00 54.72 103 PRO A C 1
ATOM 831 O O . PRO A 1 103 ? -19.165 4.685 0.636 1.00 54.72 103 PRO A O 1
ATOM 834 N N . PRO A 1 104 ? -18.056 6.597 0.170 1.00 47.94 104 PRO A N 1
ATOM 835 C CA . PRO A 1 104 ? -17.799 6.223 -1.209 1.00 47.94 104 PRO A CA 1
ATOM 836 C C . PRO A 1 104 ? -17.115 4.859 -1.175 1.00 47.94 104 PRO A C 1
ATOM 838 O O . PRO A 1 104 ? -16.070 4.716 -0.538 1.00 47.94 104 PRO A O 1
ATOM 841 N N . MET A 1 105 ? -17.733 3.838 -1.774 1.00 47.84 105 MET A N 1
ATOM 842 C CA . MET A 1 105 ? -17.081 2.545 -1.935 1.00 47.84 105 MET A CA 1
ATOM 843 C C . MET A 1 105 ? -15.910 2.784 -2.881 1.00 47.84 105 MET A C 1
ATOM 845 O O . MET A 1 105 ? -16.070 2.730 -4.098 1.00 47.84 105 MET A O 1
ATOM 849 N N . ILE A 1 106 ? -14.747 3.134 -2.328 1.00 54.09 106 ILE A N 1
ATOM 850 C CA . ILE A 1 106 ? -13.505 3.175 -3.085 1.00 54.09 106 ILE A CA 1
ATOM 851 C C . ILE A 1 106 ? -13.308 1.735 -3.558 1.00 54.09 106 ILE A C 1
ATOM 853 O O . ILE A 1 106 ? -13.260 0.835 -2.714 1.00 54.09 106 ILE A O 1
ATOM 857 N N . PRO A 1 107 ? -13.248 1.473 -4.873 1.00 46.72 107 PRO A N 1
ATOM 858 C CA . PRO A 1 107 ? -12.918 0.147 -5.354 1.00 46.72 107 PRO A CA 1
ATOM 859 C C . PRO A 1 107 ? -11.546 -0.213 -4.776 1.00 46.72 107 PRO A C 1
ATOM 861 O O . PRO A 1 107 ? -10.534 0.341 -5.198 1.00 46.72 107 PRO A O 1
ATOM 864 N N . MET A 1 108 ? -11.494 -1.131 -3.808 1.00 52.44 108 MET A N 1
ATOM 865 C CA . MET A 1 108 ? -10.253 -1.703 -3.258 1.00 52.44 108 MET A CA 1
ATOM 866 C C . MET A 1 108 ? -9.520 -2.589 -4.290 1.00 52.44 108 MET A C 1
ATOM 868 O O . MET A 1 108 ? -8.805 -3.515 -3.940 1.00 52.44 108 MET A O 1
ATOM 872 N N . ASP A 1 109 ? -9.702 -2.333 -5.586 1.00 48.31 109 ASP A N 1
ATOM 873 C CA . ASP A 1 109 ? -9.096 -3.100 -6.676 1.00 48.31 109 ASP A CA 1
ATOM 874 C C . ASP A 1 109 ? -7.730 -2.507 -7.082 1.00 48.31 109 ASP A C 1
ATOM 876 O O . ASP A 1 109 ? -7.135 -2.947 -8.057 1.00 48.31 109 ASP A O 1
ATOM 880 N N . ASN A 1 110 ? -7.213 -1.508 -6.355 1.00 48.84 110 ASN A N 1
ATOM 881 C CA . ASN A 1 110 ? -5.890 -0.894 -6.558 1.00 48.84 110 ASN A CA 1
ATOM 882 C C . ASN A 1 110 ? -4.812 -1.458 -5.616 1.00 48.84 110 ASN A C 1
ATOM 884 O O . ASN A 1 110 ? -3.813 -0.794 -5.359 1.00 48.84 110 ASN A O 1
ATOM 888 N N . ASP A 1 111 ? -4.993 -2.671 -5.090 1.00 55.38 111 ASP A N 1
ATOM 889 C CA . ASP A 1 111 ? -3.872 -3.363 -4.462 1.00 55.38 111 ASP A CA 1
ATOM 890 C C . ASP A 1 111 ? -2.913 -3.839 -5.564 1.00 55.38 111 ASP A C 1
ATOM 892 O O . ASP A 1 111 ? -3.171 -4.808 -6.289 1.00 55.38 111 ASP A O 1
ATOM 896 N N . ASP A 1 112 ? -1.803 -3.123 -5.737 1.00 63.84 112 ASP A N 1
ATOM 897 C CA . ASP A 1 112 ? -0.735 -3.519 -6.655 1.00 63.84 112 ASP A CA 1
ATOM 898 C C . ASP A 1 112 ? -0.015 -4.802 -6.188 1.00 63.84 112 ASP A C 1
ATOM 900 O O . ASP A 1 112 ? 0.796 -5.365 -6.935 1.00 63.84 112 ASP A O 1
ATOM 904 N N . GLY A 1 113 ? -0.370 -5.320 -5.003 1.00 66.12 113 GLY A N 1
ATOM 905 C CA . GLY A 1 113 ? 0.221 -6.486 -4.350 1.00 66.12 113 GLY A CA 1
ATOM 906 C C . GLY A 1 113 ? 1.534 -6.152 -3.644 1.00 66.12 113 GLY A C 1
ATOM 907 O O . GLY A 1 113 ? 2.262 -7.050 -3.218 1.00 66.12 113 GLY A O 1
ATOM 908 N N . ILE A 1 114 ? 1.870 -4.863 -3.553 1.00 68.44 114 ILE A N 1
ATOM 909 C CA . ILE A 1 114 ? 3.075 -4.382 -2.889 1.00 68.44 114 ILE A CA 1
ATOM 910 C C . ILE A 1 114 ? 2.758 -4.270 -1.403 1.00 68.44 114 ILE A C 1
ATOM 912 O O . ILE A 1 114 ? 2.071 -3.356 -0.955 1.00 68.44 114 ILE A O 1
ATOM 916 N N . SER A 1 115 ? 3.271 -5.223 -0.629 1.00 75.12 115 SER A N 1
ATOM 917 C CA . SER A 1 115 ? 3.180 -5.167 0.826 1.00 75.12 115 SER A CA 1
ATOM 918 C C . SER A 1 115 ? 3.907 -3.929 1.348 1.00 75.12 115 SER A C 1
ATOM 920 O O . SER A 1 115 ? 5.016 -3.635 0.905 1.00 75.12 115 SER A O 1
ATOM 922 N N . TYR A 1 116 ? 3.350 -3.265 2.364 1.00 71.19 116 TYR A N 1
ATOM 923 C CA . TYR A 1 116 ? 4.060 -2.210 3.097 1.00 71.19 116 TYR A CA 1
ATOM 924 C C . TYR A 1 116 ? 5.418 -2.703 3.641 1.00 71.19 116 TYR A C 1
ATOM 926 O O . TYR A 1 116 ? 6.365 -1.930 3.751 1.00 71.19 116 TYR A O 1
ATOM 934 N N . LYS A 1 117 ? 5.555 -4.018 3.879 1.00 72.25 117 LYS A N 1
ATOM 935 C CA . LYS A 1 117 ? 6.810 -4.671 4.282 1.00 72.25 117 LYS A CA 1
ATOM 936 C C . LYS A 1 117 ? 7.901 -4.625 3.210 1.00 72.25 117 LYS A C 1
ATOM 938 O O . LYS A 1 117 ? 9.071 -4.778 3.536 1.00 72.25 117 LYS A O 1
ATOM 943 N N . ALA A 1 118 ? 7.535 -4.433 1.943 1.00 80.62 118 ALA A N 1
ATOM 944 C CA . ALA A 1 118 ? 8.475 -4.337 0.829 1.00 80.62 118 ALA A CA 1
ATOM 945 C C . ALA A 1 118 ? 9.084 -2.932 0.671 1.00 80.62 118 ALA A C 1
ATOM 947 O O . ALA A 1 118 ? 10.072 -2.796 -0.045 1.00 80.62 118 ALA A O 1
ATOM 948 N N . ILE A 1 119 ? 8.514 -1.907 1.322 1.00 83.00 119 ILE A N 1
ATOM 949 C CA . ILE A 1 119 ? 9.043 -0.531 1.303 1.00 83.00 119 ILE A CA 1
ATOM 950 C C . ILE A 1 119 ? 10.334 -0.461 2.128 1.00 83.00 119 ILE A C 1
ATOM 952 O O . ILE A 1 119 ? 11.334 0.080 1.664 1.00 83.00 119 ILE A O 1
ATOM 956 N N . GLY A 1 120 ? 10.327 -1.073 3.318 1.00 82.69 120 GLY A N 1
ATOM 957 C CA . GLY A 1 120 ? 11.460 -1.063 4.243 1.00 82.69 120 GLY A CA 1
ATOM 958 C C . GLY A 1 120 ? 11.790 0.329 4.803 1.00 82.69 120 GLY A C 1
ATOM 959 O O . GLY A 1 120 ? 11.139 1.326 4.489 1.00 82.69 120 GLY A O 1
ATOM 960 N N . GLY A 1 121 ? 12.804 0.389 5.669 1.00 88.50 121 GLY A N 1
ATOM 961 C CA . GLY A 1 121 ? 13.269 1.634 6.289 1.00 88.50 121 GLY A CA 1
ATOM 962 C C . GLY A 1 121 ? 12.245 2.312 7.218 1.00 88.50 121 GLY A C 1
ATOM 963 O O . GLY A 1 121 ? 11.191 1.739 7.506 1.00 88.50 121 GLY A O 1
ATOM 964 N N . PRO A 1 122 ? 12.532 3.549 7.669 1.00 89.44 122 PRO A N 1
ATOM 965 C CA . PRO A 1 122 ? 11.685 4.272 8.624 1.00 89.44 122 PRO A CA 1
ATOM 966 C C . PRO A 1 122 ? 10.240 4.457 8.139 1.00 89.44 122 PRO A C 1
ATOM 968 O O . PRO A 1 122 ? 9.290 4.269 8.897 1.00 89.44 122 PRO A O 1
ATOM 971 N N . THR A 1 123 ? 10.055 4.755 6.852 1.00 90.38 123 THR A N 1
ATOM 972 C CA . THR A 1 123 ? 8.726 4.902 6.239 1.00 90.38 123 THR A CA 1
ATOM 973 C C . THR A 1 123 ? 7.958 3.578 6.211 1.00 90.38 123 THR A C 1
ATOM 975 O O . THR A 1 123 ? 6.764 3.557 6.512 1.00 90.38 123 THR A O 1
ATOM 978 N N . GLY A 1 124 ? 8.627 2.454 5.927 1.00 90.62 124 GLY A N 1
ATOM 979 C CA . GLY A 1 124 ? 8.018 1.124 6.000 1.00 90.62 124 GLY A CA 1
ATOM 980 C C . GLY A 1 124 ? 7.562 0.750 7.415 1.00 90.62 124 GLY A C 1
ATOM 981 O O . GLY A 1 124 ? 6.461 0.225 7.580 1.00 90.62 124 GLY A O 1
ATOM 982 N N . GLU A 1 125 ? 8.358 1.076 8.437 1.00 92.50 125 GLU A N 1
ATOM 983 C CA . GLU A 1 125 ? 8.009 0.843 9.848 1.00 92.50 125 GLU A CA 1
ATOM 984 C C . GLU A 1 125 ? 6.772 1.646 10.279 1.00 92.50 125 GLU A C 1
ATOM 986 O O . GLU A 1 125 ? 5.868 1.103 10.916 1.00 92.50 125 GLU A O 1
ATOM 991 N N . LEU A 1 126 ? 6.681 2.923 9.890 1.00 94.62 126 LEU A N 1
ATOM 992 C CA . LEU A 1 126 ? 5.513 3.766 10.183 1.00 94.62 126 LEU A CA 1
ATOM 993 C C . LEU A 1 126 ? 4.240 3.243 9.495 1.00 94.62 126 LEU A C 1
ATOM 995 O O . LEU A 1 126 ? 3.158 3.259 10.089 1.00 94.62 126 LEU A O 1
ATOM 999 N N . LEU A 1 127 ? 4.357 2.736 8.263 1.00 94.00 127 LEU A N 1
ATOM 1000 C CA . LEU A 1 127 ? 3.242 2.113 7.545 1.00 94.00 127 LEU A CA 1
ATOM 1001 C C . LEU A 1 127 ? 2.802 0.790 8.190 1.00 94.00 127 LEU A C 1
ATOM 1003 O O . LEU A 1 127 ? 1.601 0.524 8.268 1.00 94.00 127 LEU A O 1
ATOM 1007 N N . GLU A 1 128 ? 3.740 -0.012 8.702 1.00 92.50 128 GLU A N 1
ATOM 1008 C CA . GLU A 1 128 ? 3.420 -1.223 9.467 1.00 92.50 128 GLU A CA 1
ATOM 1009 C C . GLU A 1 128 ? 2.660 -0.900 10.755 1.00 92.50 128 GLU A C 1
ATOM 1011 O O . GLU A 1 128 ? 1.629 -1.516 11.036 1.00 92.50 128 GLU A O 1
ATOM 1016 N N . GLN A 1 129 ? 3.124 0.098 11.510 1.00 94.94 129 GLN A N 1
ATOM 1017 C CA . GLN A 1 129 ? 2.441 0.556 12.719 1.00 94.94 129 GLN A CA 1
ATOM 1018 C C . GLN A 1 129 ? 1.014 1.025 12.418 1.00 94.94 129 GLN A C 1
ATOM 1020 O O . GLN A 1 129 ? 0.091 0.682 13.155 1.00 94.94 129 GLN A O 1
ATOM 1025 N N . ASN A 1 130 ? 0.802 1.742 11.310 1.00 95.81 130 ASN A N 1
ATOM 1026 C CA . ASN A 1 130 ? -0.537 2.165 10.897 1.00 95.81 130 ASN A CA 1
ATOM 1027 C C . ASN A 1 130 ? -1.436 0.971 10.564 1.00 95.81 130 ASN A C 1
ATOM 1029 O O . ASN A 1 130 ? -2.585 0.930 11.000 1.00 95.81 130 ASN A O 1
ATOM 1033 N N . ALA A 1 131 ? -0.925 -0.028 9.840 1.00 93.81 131 ALA A N 1
ATOM 1034 C CA . ALA A 1 131 ? -1.688 -1.237 9.534 1.00 93.81 131 ALA A CA 1
ATOM 1035 C C . ALA A 1 131 ? -2.129 -1.971 10.813 1.00 93.81 131 ALA A C 1
ATOM 1037 O O . ALA A 1 131 ? -3.284 -2.385 10.933 1.00 93.81 131 ALA A O 1
ATOM 1038 N N . GLN A 1 132 ? -1.233 -2.090 11.796 1.00 95.00 132 GLN A N 1
ATOM 1039 C CA . GLN A 1 132 ? -1.547 -2.674 13.101 1.00 95.00 132 GLN A CA 1
ATOM 1040 C C . GLN A 1 132 ? -2.577 -1.835 13.868 1.00 95.00 132 GLN A C 1
ATOM 1042 O O . GLN A 1 132 ? -3.554 -2.388 14.376 1.00 95.00 132 GLN A O 1
ATOM 1047 N N . ALA A 1 133 ? -2.414 -0.509 13.893 1.00 96.19 133 ALA A N 1
ATOM 1048 C CA . ALA A 1 133 ? -3.354 0.403 14.535 1.00 96.19 133 ALA A CA 1
ATOM 1049 C C . ALA A 1 133 ? -4.757 0.297 13.921 1.00 96.19 133 ALA A C 1
ATOM 1051 O O . ALA A 1 133 ? -5.734 0.202 14.658 1.00 96.19 133 ALA A O 1
ATOM 1052 N N . PHE A 1 134 ? -4.881 0.222 12.592 1.00 96.19 134 PHE A N 1
ATOM 1053 C CA . PHE A 1 134 ? -6.175 0.045 11.926 1.00 96.19 134 PHE A CA 1
ATOM 1054 C C . PHE A 1 134 ? -6.835 -1.297 12.243 1.00 96.19 134 PHE A C 1
ATOM 1056 O O . PHE A 1 134 ? -8.047 -1.341 12.468 1.00 96.19 134 PHE A O 1
ATOM 1063 N N . ASN A 1 135 ? -6.058 -2.381 12.313 1.00 95.88 135 ASN A N 1
ATOM 1064 C CA . ASN A 1 135 ? -6.579 -3.681 12.739 1.00 95.88 135 ASN A CA 1
ATOM 1065 C C . ASN A 1 135 ? -7.112 -3.619 14.176 1.00 95.88 135 ASN A C 1
ATOM 1067 O O . ASN A 1 135 ? -8.208 -4.114 14.446 1.00 95.88 135 ASN A O 1
ATOM 1071 N N . GLN A 1 136 ? -6.384 -2.958 15.079 1.00 96.75 136 GLN A N 1
ATOM 1072 C CA . GLN A 1 136 ? -6.823 -2.782 16.460 1.00 96.75 136 GLN A CA 1
ATOM 1073 C C . GLN A 1 136 ? -8.053 -1.871 16.562 1.00 96.75 136 GLN A C 1
ATOM 1075 O O . GLN A 1 136 ? -8.988 -2.199 17.285 1.00 96.75 136 GLN A O 1
ATOM 1080 N N . ILE A 1 137 ? -8.105 -0.776 15.794 1.00 96.44 137 ILE A N 1
ATOM 1081 C CA . ILE A 1 137 ? -9.279 0.103 15.713 1.00 96.44 137 ILE A CA 1
A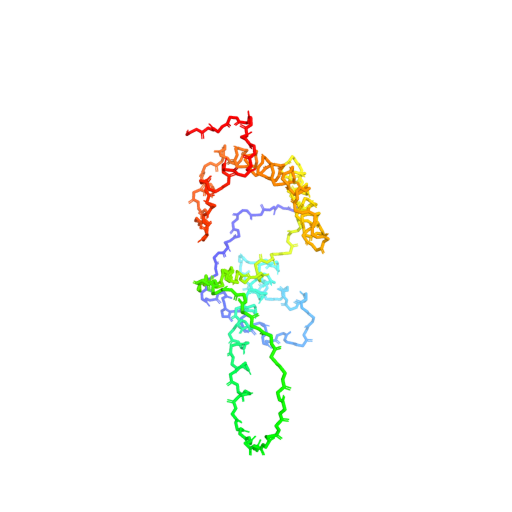TOM 1082 C C . ILE A 1 137 ? -10.504 -0.702 15.281 1.00 96.44 137 ILE A C 1
ATOM 1084 O O . ILE A 1 137 ? -11.556 -0.606 15.909 1.00 96.44 137 ILE A O 1
ATOM 1088 N N . SER A 1 138 ? -10.365 -1.523 14.239 1.00 95.88 138 SER A N 1
ATOM 1089 C CA . SER A 1 138 ? -11.437 -2.392 13.749 1.00 95.88 138 SER A CA 1
ATOM 1090 C C . SER A 1 138 ? -11.923 -3.363 14.832 1.00 95.88 138 SER A C 1
ATOM 1092 O O . SER A 1 138 ? -13.126 -3.457 15.084 1.00 95.88 138 SER A O 1
ATOM 1094 N N . ALA A 1 139 ? -10.999 -4.021 15.540 1.00 96.44 139 ALA A N 1
ATOM 1095 C CA . ALA A 1 139 ? -11.328 -4.921 16.646 1.00 96.44 139 ALA A CA 1
ATOM 1096 C C . ALA A 1 139 ? -12.044 -4.194 17.800 1.00 96.44 139 ALA A C 1
ATOM 1098 O O . ALA A 1 139 ? -13.073 -4.664 18.283 1.00 96.44 139 ALA A O 1
ATOM 1099 N N . ASN A 1 140 ? -11.558 -3.016 18.192 1.00 96.50 140 ASN A N 1
ATOM 1100 C CA . ASN A 1 140 ? -12.162 -2.193 19.239 1.00 96.50 140 ASN A CA 1
ATOM 1101 C C . ASN A 1 140 ? -13.569 -1.723 18.854 1.00 96.50 140 ASN A C 1
ATOM 1103 O O . ASN A 1 140 ? -14.466 -1.713 19.693 1.00 96.50 140 ASN A O 1
ATOM 1107 N N . LEU A 1 141 ? -13.794 -1.362 17.584 1.00 94.94 141 LEU A N 1
ATOM 1108 C CA . LEU A 1 141 ? -15.126 -1.013 17.084 1.00 94.94 141 LEU A CA 1
ATOM 1109 C C . LEU A 1 141 ? -16.080 -2.211 17.156 1.00 94.94 141 LEU A C 1
ATOM 1111 O O . LEU A 1 141 ? -17.212 -2.048 17.609 1.00 94.94 141 LEU A O 1
ATOM 1115 N N . ALA A 1 142 ? -15.620 -3.407 16.778 1.00 95.25 142 ALA A N 1
ATOM 1116 C CA . ALA A 1 142 ? -16.405 -4.637 16.900 1.00 95.25 142 ALA A CA 1
ATOM 1117 C C . ALA A 1 142 ? -16.727 -4.989 18.366 1.00 95.25 142 ALA A C 1
ATOM 1119 O O . ALA A 1 142 ? -17.791 -5.535 18.650 1.00 95.25 142 ALA A O 1
ATOM 1120 N N . ALA A 1 143 ? -15.836 -4.635 19.295 1.00 96.12 143 ALA A N 1
ATOM 1121 C CA . ALA A 1 143 ? -16.014 -4.801 20.735 1.00 96.12 143 ALA A CA 1
ATOM 1122 C C . ALA A 1 143 ? -16.745 -3.626 21.420 1.00 96.12 143 ALA A C 1
ATOM 1124 O O . ALA A 1 143 ? -16.907 -3.640 22.638 1.00 96.12 143 ALA A O 1
ATOM 1125 N N . PHE A 1 144 ? -17.186 -2.609 20.669 1.00 94.25 144 PHE A N 1
ATOM 1126 C CA . PHE A 1 144 ? -17.799 -1.374 21.188 1.00 94.25 144 PHE A CA 1
ATOM 1127 C C . PHE A 1 144 ? -16.898 -0.544 22.133 1.00 94.25 144 PHE A C 1
ATOM 1129 O O . PHE A 1 144 ? -17.381 0.296 22.891 1.00 94.25 144 PHE A O 1
ATOM 1136 N N . GLN A 1 145 ? -15.578 -0.712 22.057 1.00 93.50 145 GLN A N 1
ATOM 1137 C CA . GLN A 1 145 ? -14.570 -0.017 22.867 1.00 93.50 145 GLN A CA 1
ATOM 1138 C C . GLN A 1 145 ? -14.017 1.225 22.146 1.00 93.50 145 GLN A C 1
ATOM 1140 O O . GLN A 1 145 ? -12.825 1.345 21.881 1.00 93.50 145 GLN A O 1
ATOM 1145 N N . ILE A 1 146 ? -14.891 2.176 21.803 1.00 89.00 146 ILE A N 1
ATOM 1146 C CA . ILE A 1 146 ? -14.531 3.331 20.953 1.00 89.00 146 ILE A CA 1
ATOM 1147 C C . ILE A 1 146 ? -13.482 4.244 21.615 1.00 89.00 146 ILE A C 1
ATOM 1149 O O . ILE A 1 146 ? -12.645 4.818 20.922 1.00 89.00 146 ILE A O 1
ATOM 1153 N N . GLN A 1 147 ? -13.499 4.360 22.945 1.00 89.44 147 GLN A N 1
ATOM 1154 C CA . GLN A 1 147 ? -12.578 5.231 23.690 1.00 89.44 147 GLN A CA 1
ATOM 1155 C C . GLN A 1 147 ? -11.109 4.807 23.530 1.00 89.44 147 GLN A C 1
ATOM 1157 O O . GLN A 1 147 ? -10.225 5.657 23.452 1.00 89.44 147 GLN A O 1
ATOM 1162 N N . GLU A 1 148 ? -10.858 3.505 23.372 1.00 90.56 148 GLU A N 1
ATOM 1163 C CA . GLU A 1 148 ? -9.515 2.946 23.167 1.00 90.56 148 GLU A CA 1
ATOM 1164 C C . GLU A 1 148 ? -8.916 3.337 21.804 1.00 90.56 148 GLU A C 1
ATOM 1166 O O . GLU A 1 148 ? -7.707 3.243 21.588 1.00 90.56 148 GLU A O 1
ATOM 1171 N N . ASN A 1 149 ? -9.741 3.826 20.870 1.00 94.56 149 ASN A N 1
ATOM 1172 C CA . ASN A 1 149 ? -9.284 4.210 19.537 1.00 94.56 149 ASN A CA 1
ATOM 1173 C C . ASN A 1 149 ? -8.657 5.600 19.480 1.00 94.56 149 ASN A C 1
ATOM 1175 O O . ASN A 1 149 ? -7.950 5.883 18.518 1.00 94.56 149 ASN A O 1
ATOM 1179 N N . ILE A 1 150 ? -8.873 6.463 20.478 1.00 92.12 150 ILE A N 1
ATOM 1180 C CA . ILE A 1 150 ? -8.369 7.847 20.444 1.00 92.12 150 ILE A CA 1
ATOM 1181 C C . ILE A 1 150 ? -6.843 7.855 20.296 1.00 92.12 150 ILE A C 1
ATOM 1183 O O . ILE A 1 150 ? -6.307 8.515 19.407 1.00 92.12 150 ILE A O 1
ATOM 1187 N N . ASN A 1 151 ? -6.146 7.056 21.106 1.00 91.62 151 ASN A N 1
ATOM 1188 C CA . ASN A 1 151 ? -4.687 6.958 21.053 1.00 91.62 151 ASN A CA 1
ATOM 1189 C C . ASN A 1 151 ? -4.196 6.363 19.725 1.00 91.62 151 ASN A C 1
ATOM 1191 O O . ASN A 1 151 ? -3.209 6.840 19.168 1.00 91.62 151 ASN A O 1
ATOM 1195 N N . LEU A 1 152 ? -4.912 5.373 19.185 1.00 94.88 152 LEU A N 1
ATOM 1196 C CA . LEU A 1 152 ? -4.580 4.739 17.905 1.00 94.88 152 LEU A CA 1
ATOM 1197 C C . LEU A 1 152 ? -4.768 5.703 16.727 1.00 94.88 152 LEU A C 1
ATOM 1199 O O . LEU A 1 152 ? -3.939 5.740 15.816 1.00 94.88 152 LEU A O 1
ATOM 1203 N N . PHE A 1 153 ? -5.817 6.529 16.754 1.00 93.50 153 PHE A N 1
ATOM 1204 C CA . PHE A 1 153 ? -6.021 7.584 15.765 1.00 93.50 153 PHE A CA 1
ATOM 1205 C C . PHE A 1 153 ? -4.923 8.648 15.842 1.00 93.50 153 PHE A C 1
ATOM 1207 O O . PHE A 1 153 ? -4.393 9.038 14.802 1.00 93.50 153 PHE A O 1
ATOM 1214 N N . CYS A 1 154 ? -4.531 9.072 17.048 1.00 91.62 154 CYS A N 1
ATOM 1215 C CA . CYS A 1 154 ? -3.409 9.994 17.236 1.00 91.62 154 CYS A CA 1
ATOM 1216 C C . CYS A 1 154 ? -2.102 9.420 16.682 1.00 91.62 154 CYS A C 1
ATOM 1218 O O . CYS A 1 154 ? -1.436 10.085 15.894 1.00 91.62 154 CYS A O 1
ATOM 1220 N N . GLN A 1 155 ? -1.776 8.173 17.029 1.00 93.44 155 GLN A N 1
ATOM 1221 C CA . GLN A 1 155 ? -0.592 7.483 16.519 1.00 93.44 155 GLN A CA 1
ATOM 1222 C C . GLN A 1 155 ? -0.595 7.430 14.988 1.00 93.44 155 GLN A C 1
ATOM 1224 O O . GLN A 1 155 ? 0.391 7.785 14.348 1.00 93.44 155 GLN A O 1
ATOM 1229 N N . THR A 1 156 ? -1.724 7.032 14.399 1.00 94.25 156 THR A N 1
ATOM 1230 C CA . THR A 1 156 ? -1.871 6.920 12.944 1.00 94.25 156 THR A CA 1
ATOM 1231 C C . THR A 1 156 ? -1.670 8.270 12.258 1.00 94.25 156 THR A C 1
ATOM 1233 O O . THR A 1 156 ? -0.931 8.369 11.277 1.00 94.25 156 THR A O 1
ATOM 1236 N N . ARG A 1 157 ? -2.297 9.328 12.786 1.00 91.56 157 ARG A N 1
ATOM 1237 C CA . ARG A 1 157 ? -2.143 10.699 12.289 1.00 91.56 157 ARG A CA 1
ATOM 1238 C C . ARG A 1 157 ? -0.684 11.142 12.343 1.00 91.56 157 ARG A C 1
ATOM 1240 O O . ARG A 1 157 ? -0.160 11.628 11.346 1.00 91.56 157 ARG A O 1
ATOM 1247 N N . ASP A 1 158 ? -0.031 10.964 13.485 1.00 92.19 158 ASP A N 1
ATOM 1248 C CA . ASP A 1 158 ? 1.342 11.421 13.691 1.00 92.19 158 ASP A CA 1
ATOM 1249 C C . ASP A 1 158 ? 2.327 10.657 12.788 1.00 92.19 158 ASP A C 1
ATOM 1251 O O . ASP A 1 158 ? 3.267 11.244 12.251 1.00 92.19 158 ASP A O 1
ATOM 1255 N N . ASN A 1 159 ? 2.078 9.370 12.541 1.00 94.44 159 ASN A N 1
ATOM 1256 C CA . ASN A 1 159 ? 2.832 8.574 11.575 1.00 94.44 159 ASN A CA 1
ATOM 1257 C C . ASN A 1 159 ? 2.641 9.073 10.135 1.00 94.44 159 ASN A C 1
ATOM 1259 O O . ASN A 1 159 ? 3.625 9.216 9.413 1.00 94.44 159 ASN A O 1
ATOM 1263 N N . ILE A 1 160 ? 1.406 9.386 9.720 1.00 91.31 160 ILE A N 1
ATOM 1264 C CA . ILE A 1 160 ? 1.131 9.961 8.390 1.00 91.31 160 ILE A CA 1
ATOM 1265 C C . ILE A 1 160 ? 1.854 11.300 8.225 1.00 91.31 160 ILE A C 1
ATOM 1267 O O . ILE A 1 160 ? 2.487 11.519 7.196 1.00 91.31 160 ILE A O 1
ATOM 1271 N N . LEU A 1 161 ? 1.812 12.173 9.235 1.00 88.62 161 LEU A N 1
ATOM 1272 C CA . LEU A 1 161 ? 2.507 13.462 9.193 1.00 88.62 161 LEU A CA 1
ATOM 1273 C C . LEU A 1 161 ? 4.022 13.292 9.039 1.00 88.62 161 LEU A C 1
ATOM 1275 O O . LEU A 1 161 ? 4.626 13.973 8.215 1.00 88.62 161 LEU A O 1
ATOM 1279 N N . LYS A 1 162 ? 4.634 12.352 9.772 1.00 90.50 162 LYS A N 1
ATOM 1280 C CA . LYS A 1 162 ? 6.064 12.035 9.618 1.00 90.50 162 LYS A CA 1
ATOM 1281 C C . LYS A 1 162 ? 6.399 11.571 8.202 1.00 90.50 162 LYS A C 1
ATOM 1283 O O . LYS A 1 162 ? 7.368 12.061 7.635 1.00 90.50 162 LYS A O 1
ATOM 1288 N N . ILE A 1 163 ? 5.589 10.678 7.631 1.00 89.88 163 ILE A N 1
ATOM 1289 C CA . ILE A 1 163 ? 5.780 10.191 6.258 1.00 89.88 163 ILE A CA 1
ATOM 1290 C C . ILE A 1 163 ? 5.646 11.343 5.256 1.00 89.88 163 ILE A C 1
ATOM 1292 O O . ILE A 1 163 ? 6.463 11.467 4.353 1.00 89.88 163 ILE A O 1
ATOM 1296 N N . MET A 1 164 ? 4.638 12.206 5.403 1.00 85.62 164 MET A N 1
ATOM 1297 C CA . MET A 1 164 ? 4.462 13.337 4.487 1.00 85.62 164 MET A CA 1
ATOM 1298 C C . MET A 1 164 ? 5.612 14.342 4.571 1.00 85.62 164 MET A C 1
ATOM 1300 O O . MET A 1 164 ? 6.033 14.846 3.534 1.00 85.62 164 MET A O 1
ATOM 1304 N N . ASN A 1 165 ? 6.136 14.600 5.772 1.00 85.69 165 ASN A N 1
ATOM 1305 C CA . ASN A 1 165 ? 7.302 15.462 5.953 1.00 85.69 165 ASN A CA 1
ATOM 1306 C C . ASN A 1 165 ? 8.552 14.855 5.292 1.00 85.69 165 ASN A C 1
ATOM 1308 O O . ASN A 1 165 ? 9.230 15.558 4.555 1.00 85.69 165 ASN A O 1
ATOM 1312 N N . ASP A 1 166 ? 8.811 13.558 5.477 1.00 84.69 166 ASP A N 1
ATOM 1313 C CA . ASP A 1 166 ? 9.928 12.847 4.823 1.00 84.69 166 ASP A CA 1
ATOM 1314 C C . ASP A 1 166 ? 9.823 12.892 3.288 1.00 84.69 166 ASP A C 1
ATOM 1316 O O . ASP A 1 166 ? 10.801 13.111 2.578 1.00 84.69 166 ASP A O 1
ATOM 1320 N N . LEU A 1 167 ? 8.605 12.759 2.754 1.00 80.06 167 LEU A N 1
ATOM 1321 C CA . LEU A 1 167 ? 8.368 12.828 1.312 1.00 80.06 167 LEU A CA 1
ATOM 1322 C C . LEU A 1 167 ? 8.484 14.253 0.751 1.00 80.06 167 LEU A C 1
ATOM 1324 O O . LEU A 1 167 ? 8.823 14.409 -0.424 1.00 80.06 167 LEU A O 1
ATOM 1328 N N . SER A 1 168 ? 8.223 15.287 1.560 1.00 72.50 168 SER A N 1
ATOM 1329 C CA . SER A 1 168 ? 8.255 16.690 1.120 1.00 72.50 168 SER A CA 1
ATOM 1330 C C . SER A 1 168 ? 9.634 17.151 0.627 1.00 72.50 168 SER A C 1
ATOM 1332 O O . SER A 1 168 ? 9.712 18.056 -0.208 1.00 72.50 168 SER A O 1
ATOM 1334 N N . ASP A 1 169 ? 10.699 16.448 1.024 1.00 68.44 169 ASP A N 1
ATOM 1335 C CA . ASP A 1 169 ? 12.065 16.641 0.528 1.00 68.44 169 ASP A CA 1
ATOM 1336 C C . ASP A 1 169 ? 12.251 16.196 -0.946 1.00 68.44 169 ASP A C 1
ATOM 1338 O O . ASP A 1 169 ? 13.271 16.505 -1.567 1.00 68.44 169 ASP A O 1
ATOM 1342 N N . GLN A 1 170 ? 11.262 15.519 -1.558 1.00 65.38 170 GLN A N 1
ATOM 1343 C CA . GLN A 1 170 ? 11.240 15.128 -2.980 1.00 65.38 170 GLN A CA 1
ATOM 1344 C C . GLN A 1 170 ? 10.039 15.717 -3.758 1.00 65.38 170 GLN A C 1
ATOM 1346 O O . GLN A 1 170 ? 9.149 14.993 -4.225 1.00 65.38 170 GLN A O 1
ATOM 1351 N N . PRO A 1 171 ? 10.014 17.043 -3.988 1.00 65.94 171 PRO A N 1
ATOM 1352 C CA . PRO A 1 171 ? 8.827 17.755 -4.467 1.00 65.94 171 PRO A CA 1
ATOM 1353 C C . PRO A 1 171 ? 8.409 17.418 -5.908 1.00 65.94 171 PRO A C 1
ATOM 1355 O O . PRO A 1 171 ? 7.242 17.591 -6.259 1.00 65.94 171 PRO A O 1
ATOM 1358 N N . GLU A 1 172 ? 9.321 16.962 -6.772 1.00 71.69 172 GLU A N 1
ATOM 1359 C CA . GLU A 1 172 ? 9.008 16.693 -8.187 1.00 71.69 172 GLU A CA 1
ATOM 1360 C C . GLU A 1 172 ? 8.095 15.481 -8.389 1.00 71.69 172 GLU A C 1
ATOM 1362 O O . GLU A 1 172 ? 7.182 15.539 -9.214 1.00 71.69 172 GLU A O 1
ATOM 1367 N N . ILE A 1 173 ? 8.298 14.410 -7.619 1.00 69.50 173 ILE A N 1
ATOM 1368 C CA . ILE A 1 173 ? 7.498 13.183 -7.729 1.00 69.50 173 ILE A CA 1
ATOM 1369 C C . ILE A 1 173 ? 6.138 13.385 -7.049 1.00 69.50 173 ILE A C 1
ATOM 1371 O O . ILE A 1 173 ? 5.106 13.006 -7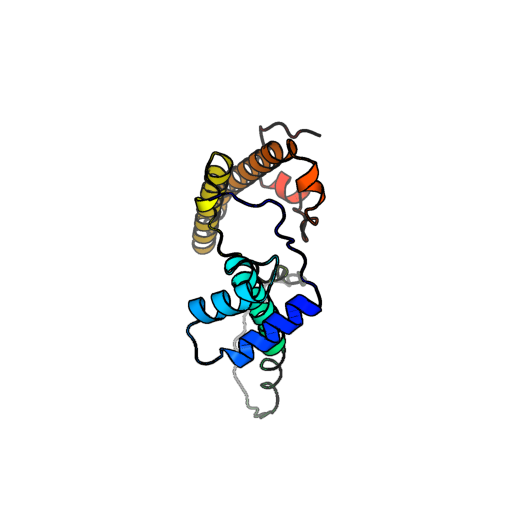.603 1.00 69.50 173 ILE A O 1
ATOM 1375 N N . MET A 1 174 ? 6.105 14.063 -5.895 1.00 68.12 174 MET A N 1
ATOM 1376 C CA . MET A 1 174 ? 4.852 14.345 -5.183 1.00 68.12 174 MET A CA 1
ATOM 1377 C C . MET A 1 174 ? 3.895 15.238 -5.984 1.00 68.12 174 MET A C 1
ATOM 1379 O O . MET A 1 174 ? 2.685 15.037 -5.919 1.00 68.12 174 MET A O 1
ATOM 1383 N N . LYS A 1 175 ? 4.408 16.179 -6.793 1.00 71.94 175 LYS A N 1
ATOM 1384 C CA . LYS A 1 175 ? 3.583 17.029 -7.677 1.00 71.94 175 LYS A CA 1
ATOM 1385 C C . LYS A 1 175 ? 2.812 16.245 -8.741 1.00 71.94 175 LYS A C 1
ATOM 1387 O O . LYS A 1 175 ? 1.820 16.752 -9.257 1.00 71.94 175 LYS A O 1
ATOM 1392 N N . GLN A 1 176 ? 3.266 15.040 -9.088 1.00 75.06 176 GLN A N 1
ATOM 1393 C CA . GLN A 1 176 ? 2.601 14.181 -10.070 1.00 75.06 176 GLN A CA 1
ATOM 1394 C C . GLN A 1 176 ? 1.478 13.342 -9.449 1.00 75.06 176 GLN A C 1
ATOM 1396 O O . GLN A 1 176 ? 0.665 12.774 -10.181 1.00 75.06 176 GLN A O 1
ATOM 1401 N N . MET A 1 177 ? 1.408 13.251 -8.115 1.00 75.88 177 MET A N 1
ATOM 1402 C CA . MET A 1 177 ? 0.357 12.492 -7.452 1.00 75.88 177 MET A CA 1
ATOM 1403 C C . MET A 1 177 ? -0.977 13.242 -7.526 1.00 75.88 177 MET A C 1
ATOM 1405 O O . MET A 1 177 ? -1.048 14.421 -7.170 1.00 75.88 177 MET A O 1
ATOM 1409 N N . PRO A 1 178 ? -2.063 12.575 -7.955 1.00 78.31 178 PRO A N 1
ATOM 1410 C CA . PRO A 1 178 ? -3.379 13.186 -7.923 1.00 78.31 178 PRO A CA 1
ATOM 1411 C C . PRO A 1 178 ? -3.793 13.468 -6.469 1.00 78.31 178 PRO A C 1
ATOM 1413 O O . PRO A 1 178 ? -3.449 12.696 -5.568 1.00 78.31 178 PRO A O 1
ATOM 1416 N N . PRO A 1 179 ? -4.560 14.544 -6.219 1.00 77.31 179 PRO A N 1
ATOM 1417 C CA . PRO A 1 179 ? -5.069 14.828 -4.885 1.00 77.31 179 PRO A CA 1
ATOM 1418 C C . PRO A 1 179 ? -5.976 13.692 -4.403 1.00 77.31 179 PRO A C 1
ATOM 1420 O O . PRO A 1 179 ? -6.693 13.069 -5.193 1.00 77.31 179 PRO A O 1
ATOM 1423 N N . LEU A 1 180 ? -5.976 13.446 -3.090 1.00 79.00 180 LEU A N 1
ATOM 1424 C CA . LEU A 1 180 ? -6.862 12.451 -2.491 1.00 79.00 180 LEU A CA 1
ATOM 1425 C C . LEU A 1 180 ? -8.334 12.798 -2.791 1.00 79.00 180 LEU A C 1
ATOM 1427 O O . LEU A 1 180 ? -8.725 13.965 -2.686 1.00 79.00 180 LEU A O 1
ATOM 1431 N N . PRO A 1 181 ? -9.170 11.801 -3.136 1.00 78.25 181 PRO A N 1
ATOM 1432 C CA . PRO A 1 181 ? -10.555 12.027 -3.553 1.00 78.25 181 PRO A CA 1
ATOM 1433 C C . PRO A 1 181 ? -11.453 12.535 -2.417 1.00 78.25 181 PRO A C 1
ATOM 1435 O O . PRO A 1 181 ? -12.533 13.062 -2.670 1.00 78.25 181 PRO A O 1
ATOM 1438 N N . VAL A 1 182 ? -11.020 12.366 -1.166 1.00 82.88 182 VAL A N 1
ATOM 1439 C CA . VAL A 1 182 ? -11.722 12.806 0.039 1.00 82.88 182 VAL A CA 1
ATOM 1440 C C . VAL A 1 182 ? -10.718 13.504 0.950 1.00 82.88 182 VAL A C 1
ATOM 1442 O O . VAL A 1 182 ? -9.579 13.056 1.082 1.00 82.88 182 VAL A O 1
ATOM 1445 N N . LYS A 1 183 ? -11.151 14.601 1.575 1.00 80.19 183 LYS A N 1
ATOM 1446 C CA . LYS A 1 183 ? -10.375 15.338 2.578 1.00 80.19 183 LYS A CA 1
ATOM 1447 C C . LYS A 1 183 ? -10.883 15.014 3.978 1.00 80.19 183 LYS A C 1
ATOM 1449 O O . LYS A 1 183 ? -12.078 14.787 4.168 1.00 80.19 183 LYS A O 1
ATOM 1454 N N . VAL A 1 184 ? -9.975 15.014 4.947 1.00 82.12 184 VAL A N 1
ATOM 1455 C CA . VAL A 1 184 ? -10.318 14.876 6.365 1.00 82.12 184 VAL A CA 1
ATOM 1456 C C . VAL A 1 184 ? -11.082 16.121 6.817 1.00 82.12 184 VAL A C 1
ATOM 1458 O O . VAL A 1 184 ? -10.770 17.241 6.412 1.00 82.12 184 VAL A O 1
ATOM 1461 N N . ASN A 1 185 ? -12.108 15.927 7.645 1.00 87.62 185 ASN A N 1
ATOM 1462 C CA . ASN A 1 185 ? -12.763 17.034 8.329 1.00 87.62 185 ASN A CA 1
ATOM 1463 C C . ASN A 1 185 ? -11.904 17.442 9.534 1.00 87.62 185 ASN A C 1
ATOM 1465 O O . ASN A 1 185 ? -12.018 16.854 10.610 1.00 87.62 185 ASN A O 1
ATOM 1469 N N . GLU A 1 186 ? -11.032 18.427 9.325 1.00 84.81 186 GLU A N 1
ATOM 1470 C CA . GLU A 1 186 ? -10.095 18.925 10.338 1.00 84.81 186 GLU A CA 1
ATOM 1471 C C . GLU A 1 186 ? -10.804 19.525 11.557 1.00 84.81 186 GLU A C 1
ATOM 1473 O O . GLU A 1 186 ? -10.346 19.354 12.683 1.00 84.81 186 GLU A O 1
ATOM 1478 N N . GLU A 1 187 ? -11.941 20.201 11.373 1.00 87.06 187 GLU A N 1
ATOM 1479 C CA . GLU A 1 187 ? -12.700 20.776 12.490 1.00 87.06 187 GLU A CA 1
ATOM 1480 C C . GLU A 1 187 ? -13.173 19.673 13.437 1.00 87.06 187 GLU A C 1
ATOM 1482 O O . GLU A 1 187 ? -12.904 19.718 14.636 1.00 87.06 187 GLU A O 1
ATOM 1487 N N . LEU A 1 188 ? -13.800 18.632 12.886 1.00 87.44 188 LEU A N 1
ATOM 1488 C CA . LEU A 1 188 ? -14.246 17.482 13.663 1.00 87.44 188 LEU A CA 1
ATOM 1489 C C . LEU A 1 188 ? -13.061 16.742 14.294 1.00 87.44 188 LEU A C 1
ATOM 1491 O O . LEU A 1 188 ? -13.100 16.428 15.484 1.00 87.44 188 LEU A O 1
ATOM 1495 N N . ALA A 1 189 ? -11.995 16.500 13.529 1.00 84.88 189 ALA A N 1
ATOM 1496 C CA . ALA A 1 189 ? -10.801 15.828 14.032 1.00 84.88 189 ALA A CA 1
ATOM 1497 C C . ALA A 1 189 ? -10.199 16.569 15.236 1.00 84.88 189 ALA A C 1
ATOM 1499 O O . ALA A 1 189 ? -9.893 15.936 16.242 1.00 84.88 189 ALA A O 1
ATOM 1500 N N . ASN A 1 190 ? -10.122 17.900 15.187 1.00 85.44 190 ASN A N 1
ATOM 1501 C CA . ASN A 1 190 ? -9.581 18.726 16.268 1.00 85.44 190 ASN A CA 1
ATOM 1502 C C . ASN A 1 190 ? -10.481 18.801 17.513 1.00 85.44 190 ASN A C 1
ATOM 1504 O O . ASN A 1 190 ? -9.998 19.169 18.584 1.00 85.44 190 ASN A O 1
ATOM 1508 N N . THR A 1 191 ? -11.771 18.458 17.404 1.00 87.56 191 THR A N 1
ATOM 1509 C CA . THR A 1 191 ? -12.661 18.356 18.578 1.00 87.56 191 THR A CA 1
ATOM 1510 C C . THR A 1 191 ? -12.502 17.043 19.342 1.00 87.56 191 THR A C 1
ATOM 1512 O O . THR A 1 191 ? -12.784 16.999 20.536 1.00 87.56 191 THR A O 1
ATOM 1515 N N . ILE A 1 192 ? -12.063 15.978 18.665 1.00 86.12 192 ILE A N 1
ATOM 1516 C CA . ILE A 1 192 ? -12.011 14.616 19.218 1.00 86.12 192 ILE A CA 1
ATOM 1517 C C . ILE A 1 192 ? -10.573 14.213 19.550 1.00 86.12 192 ILE A C 1
ATOM 1519 O O . ILE A 1 192 ? -10.322 13.585 20.577 1.00 86.12 192 ILE A O 1
ATOM 1523 N N . LEU A 1 193 ? -9.626 14.550 18.675 1.00 85.38 193 LEU A N 1
ATOM 1524 C CA . LEU A 1 193 ? -8.237 14.136 18.794 1.00 85.38 193 LEU A CA 1
ATOM 1525 C C . LEU A 1 193 ? -7.419 15.210 19.524 1.00 85.38 193 LEU A C 1
ATOM 1527 O O . LEU A 1 193 ? -7.434 16.376 19.121 1.00 85.38 193 LEU A O 1
ATOM 1531 N N . PRO A 1 194 ? -6.636 14.831 20.550 1.00 85.19 194 PRO A N 1
ATOM 1532 C CA . PRO A 1 194 ? -5.614 15.694 21.130 1.00 85.19 194 PRO A CA 1
ATOM 1533 C C . PRO A 1 194 ? -4.692 16.295 20.065 1.00 85.19 194 PRO A C 1
ATOM 1535 O O . PRO A 1 194 ? -4.344 15.628 19.087 1.00 85.19 194 PRO A O 1
ATOM 1538 N N . ARG A 1 195 ? -4.257 17.545 20.257 1.00 78.19 195 ARG A N 1
ATOM 1539 C CA . ARG A 1 195 ? -3.374 18.239 19.305 1.00 78.19 195 ARG A CA 1
ATOM 1540 C C . ARG A 1 195 ? -2.059 17.484 19.105 1.00 78.19 195 ARG A C 1
ATOM 1542 O O . ARG A 1 195 ? -1.470 16.987 20.062 1.00 78.19 195 ARG A O 1
ATOM 1549 N N . THR A 1 196 ? -1.596 17.438 17.859 1.00 72.44 196 THR A N 1
ATOM 1550 C CA . THR A 1 196 ? -0.259 16.942 17.515 1.00 72.44 196 THR A CA 1
ATOM 1551 C C . THR A 1 196 ? 0.812 17.863 18.099 1.00 72.44 196 THR A C 1
ATOM 1553 O O . THR A 1 196 ? 0.671 19.084 18.080 1.00 72.44 196 THR A O 1
ATOM 1556 N N . THR A 1 197 ? 1.897 17.274 18.601 1.00 67.50 197 THR A N 1
ATOM 1557 C CA . THR A 1 197 ? 3.094 17.990 19.080 1.00 67.50 197 THR A CA 1
ATOM 1558 C C . THR A 1 197 ? 4.182 18.129 18.010 1.00 67.50 197 THR A C 1
ATOM 1560 O O . THR A 1 197 ? 5.185 18.801 18.237 1.00 67.50 197 THR A O 1
ATOM 1563 N N . LEU A 1 198 ? 4.001 17.501 16.845 1.00 67.12 198 LEU A N 1
ATOM 1564 C CA . LEU A 1 198 ? 4.904 17.602 15.700 1.00 67.12 198 LEU A CA 1
ATOM 1565 C C . LEU A 1 198 ? 4.747 18.959 14.990 1.00 67.12 198 LEU A C 1
ATOM 1567 O O . LEU A 1 198 ? 3.617 19.411 14.783 1.00 67.12 198 LEU A O 1
ATOM 1571 N N . PRO A 1 199 ? 5.853 19.595 14.570 1.00 57.16 199 PRO A N 1
ATOM 1572 C CA . PRO A 1 199 ? 5.795 20.802 13.761 1.00 57.16 199 PRO A CA 1
ATOM 1573 C C . PRO A 1 199 ? 5.252 20.466 12.365 1.00 57.16 199 PRO A C 1
ATOM 1575 O O . PRO A 1 199 ? 5.816 19.637 11.650 1.00 57.16 199 PRO A O 1
ATOM 1578 N N . MET A 1 200 ? 4.154 21.114 11.975 1.00 54.88 200 MET A N 1
ATOM 1579 C CA . MET A 1 200 ? 3.726 21.160 10.576 1.00 54.88 200 MET A CA 1
ATOM 1580 C C . MET A 1 200 ? 4.563 22.232 9.877 1.00 54.88 200 MET A C 1
ATOM 1582 O O . MET A 1 200 ? 4.568 23.381 10.319 1.00 54.88 200 MET A O 1
ATOM 1586 N N . GLN A 1 201 ? 5.303 21.863 8.832 1.00 53.78 201 GLN A N 1
ATOM 1587 C CA . GLN A 1 201 ? 5.937 22.851 7.963 1.00 53.78 201 GLN A CA 1
ATOM 1588 C C . GLN A 1 201 ? 4.864 23.421 7.027 1.00 53.78 201 GLN A C 1
ATOM 1590 O O . GLN A 1 201 ? 4.147 22.661 6.375 1.00 53.78 201 GLN A O 1
ATOM 1595 N N . SER A 1 202 ? 4.707 24.747 7.065 1.00 41.12 202 SER A N 1
ATOM 1596 C CA . SER A 1 202 ? 3.772 25.523 6.239 1.00 41.12 202 SER A CA 1
ATOM 1597 C C . SER A 1 202 ? 4.260 25.693 4.808 1.00 41.12 202 SER A C 1
ATOM 1599 O O . SER A 1 202 ? 5.485 25.890 4.638 1.00 41.12 202 SER A O 1
#

Sequence (202 aa):
MKHNPGISMEWTAEEQAILDHGLSEFASESNIIRYAKIAMQLKNKTVRDVALRVRWMTKKENSKRRKEEHSLRKSKEKKERVNDSSAKSTPFAARPNVPAYAPPMIPMDNDDGISYKAIGGPTGELLEQNAQAFNQISANLAAFQIQENINLFCQTRDNILKIMNDLSDQPEIMKQMPPLPVKVNEELANTILPRTTLPMQS

Secondary structure (DSSP, 8-state):
----TT---PPPHHHHHHHHHHHHHTTTS-HHHHHHHHHHH-TT--HHHHHHHHHHHHHHHHHHHTTTGGGSS----------------------------------TT---S--GGGT-HHHHHHHHHHHHHHHHHHHHHHTT-GGGHHHHHHHHHHHHHHHHHHHHT-HHHHTTSPPPSS---HHHHHHHSPPP-SPPP-

InterPro domains:
  IPR001005 SANT/Myb domain [cd00167] (10-60)
  IPR022228 Protein of unknown function DUF3755 [PF12579] (143-176)